Protein AF-A0AAW6B6B9-F1 (afdb_monomer)

Mean predicted aligned error: 9.96 Å

pLDDT: mean 81.58, std 12.16, range [47.88, 96.38]

Foldseek 3Di:
DVVVVVLVVLVVVLVVQVCCLVVCPPVDPDPDPVSVVVNVVSVVVNVVVCVVVVLVNLLVVLLVVLLVFFFKKKKKKKKKFKFQDADACVLVVVLVVLQVVDPQKDWPDWDDDRFKIWTWIAHVNFTKIWIWGWDDDPGMIMTMIIIIGMGTLNCLQVVLVVVVVSVVSSCVSCVVGRDDAMKMKMKMFGPAFQSDDSDDDPDDPDPPPDWDWDWDDDDQWTWIDIRGMIMIMGRDSVVVLVNQVVGSSND

Radius of gyration: 25.22 Å; Cα contacts (8 Å, |Δi|>4): 379; chains: 1; bounding box: 72×34×69 Å

Structure (mmCIF, N/CA/C/O backbone):
data_AF-A0AAW6B6B9-F1
#
_entry.id   AF-A0AAW6B6B9-F1
#
loop_
_atom_site.group_PDB
_atom_site.id
_atom_site.type_symbol
_atom_site.label_atom_id
_atom_site.label_alt_id
_atom_site.label_comp_id
_atom_site.label_asym_id
_atom_site.label_entity_id
_atom_site.label_seq_id
_atom_site.pdbx_PDB_ins_code
_atom_site.Cartn_x
_atom_site.Cartn_y
_atom_site.Cartn_z
_atom_site.occupancy
_atom_site.B_iso_or_equiv
_atom_site.auth_seq_id
_atom_site.auth_comp_id
_atom_site.auth_asym_id
_atom_site.auth_atom_id
_atom_site.pdbx_PDB_model_num
ATOM 1 N N . MET A 1 1 ? 10.150 -14.576 -14.449 1.00 57.75 1 MET A N 1
ATOM 2 C CA . MET A 1 1 ? 11.558 -14.998 -14.256 1.00 57.75 1 MET A CA 1
ATOM 3 C C . MET A 1 1 ? 12.246 -15.425 -15.561 1.00 57.75 1 MET A C 1
ATOM 5 O O . MET A 1 1 ? 13.224 -14.788 -15.923 1.00 57.75 1 MET A O 1
ATOM 9 N N . LYS A 1 2 ? 11.713 -16.389 -16.339 1.00 73.94 2 LYS A N 1
ATOM 10 C CA . LYS A 1 2 ? 12.322 -16.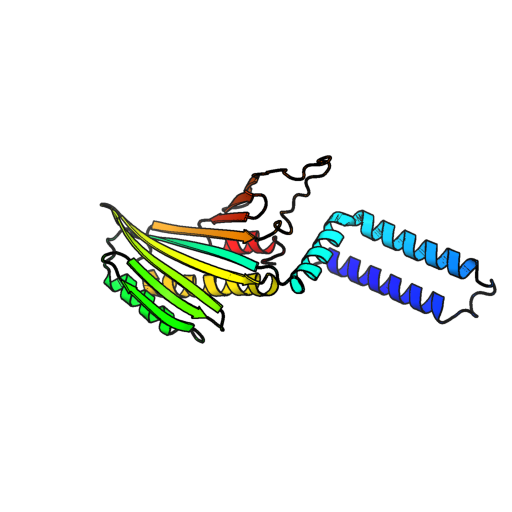852 -17.616 1.00 73.94 2 LYS A CA 1
ATOM 11 C C . LYS A 1 2 ? 12.614 -15.737 -18.646 1.00 73.94 2 LYS A C 1
ATOM 13 O O . LYS A 1 2 ? 13.693 -15.717 -19.225 1.00 73.94 2 LYS A O 1
ATOM 18 N N . LYS A 1 3 ? 11.695 -14.776 -18.833 1.00 74.62 3 LYS A N 1
ATOM 19 C CA . LYS A 1 3 ? 11.892 -13.632 -19.752 1.00 74.62 3 LYS A CA 1
ATOM 20 C C . LYS A 1 3 ? 13.000 -12.661 -19.311 1.00 74.62 3 LYS A C 1
ATOM 22 O O . LYS A 1 3 ? 13.749 -12.192 -20.156 1.00 74.62 3 LYS A O 1
ATOM 27 N N . ILE A 1 4 ? 13.132 -12.413 -18.000 1.00 74.69 4 ILE A N 1
ATOM 28 C CA . ILE A 1 4 ? 14.202 -11.567 -17.434 1.00 74.69 4 ILE A CA 1
ATOM 29 C C . ILE A 1 4 ? 15.557 -12.200 -17.745 1.00 74.69 4 ILE A C 1
ATOM 31 O O . ILE A 1 4 ? 16.422 -11.549 -18.314 1.00 74.69 4 ILE A O 1
ATOM 35 N N . MET A 1 5 ? 15.710 -13.488 -17.429 1.00 79.88 5 MET A N 1
ATOM 36 C CA . MET A 1 5 ? 16.956 -14.224 -17.645 1.00 79.88 5 MET A CA 1
ATOM 37 C C . MET A 1 5 ? 17.352 -14.260 -19.126 1.00 79.88 5 MET A C 1
ATOM 39 O O . MET A 1 5 ? 18.515 -14.047 -19.449 1.00 79.88 5 MET A O 1
ATOM 43 N N . LYS A 1 6 ? 16.378 -14.446 -20.029 1.00 82.06 6 LYS A N 1
ATOM 44 C CA . LYS A 1 6 ? 16.602 -14.383 -21.480 1.00 82.06 6 LYS A CA 1
ATOM 45 C C . LYS A 1 6 ? 17.117 -13.010 -21.921 1.00 82.06 6 LYS A C 1
ATOM 47 O O . LYS A 1 6 ? 18.077 -12.951 -22.678 1.00 82.06 6 LYS A O 1
ATOM 52 N N . LEU A 1 7 ? 16.505 -11.920 -21.455 1.00 82.25 7 LEU A N 1
ATOM 53 C CA . LEU A 1 7 ? 16.940 -10.567 -21.811 1.00 82.25 7 LEU A CA 1
ATOM 54 C C . LEU A 1 7 ? 18.313 -10.228 -21.233 1.00 82.25 7 LEU A C 1
ATOM 56 O O . LEU A 1 7 ? 19.150 -9.737 -21.975 1.00 82.25 7 LEU A O 1
ATOM 60 N N . VAL A 1 8 ? 18.575 -10.566 -19.967 1.00 82.81 8 VAL A N 1
ATOM 61 C CA . VAL A 1 8 ? 19.901 -10.392 -19.349 1.00 82.81 8 VAL A CA 1
ATOM 62 C C . VAL A 1 8 ? 20.965 -11.147 -20.144 1.00 82.81 8 VAL A C 1
ATOM 64 O O . VAL A 1 8 ? 21.991 -10.573 -20.486 1.00 82.81 8 VAL A O 1
ATOM 67 N N . PHE A 1 9 ? 20.702 -12.404 -20.501 1.00 84.50 9 PHE A N 1
ATOM 68 C CA . PHE A 1 9 ? 21.618 -13.210 -21.304 1.00 84.50 9 PHE A CA 1
ATOM 69 C C . PHE A 1 9 ? 21.886 -12.592 -22.685 1.00 84.50 9 PHE A C 1
ATOM 71 O O . PHE A 1 9 ? 23.039 -12.487 -23.096 1.00 84.50 9 PHE A O 1
ATOM 78 N N . ILE A 1 10 ? 20.844 -12.112 -23.373 1.00 84.56 10 ILE A N 1
ATOM 79 C CA . ILE A 1 10 ? 20.983 -11.419 -24.664 1.00 84.56 10 ILE A CA 1
ATOM 80 C C . ILE A 1 10 ? 21.796 -10.125 -24.511 1.00 84.56 10 ILE A C 1
ATOM 82 O O . ILE A 1 10 ? 22.667 -9.863 -25.335 1.00 84.56 10 ILE A O 1
ATOM 86 N N . SER A 1 11 ? 21.559 -9.337 -23.459 1.00 85.19 11 SER A N 1
ATOM 87 C CA . SER A 1 11 ? 22.328 -8.118 -23.176 1.00 85.19 11 SER A CA 1
ATOM 88 C C . SER A 1 11 ? 23.800 -8.419 -22.879 1.00 85.19 11 SER A C 1
ATOM 90 O O . SER A 1 11 ? 24.668 -7.676 -23.327 1.00 85.19 11 SER A O 1
ATOM 92 N N . VAL A 1 12 ? 24.096 -9.516 -22.172 1.00 86.69 12 VAL A N 1
ATOM 93 C CA . VAL A 1 12 ? 25.473 -9.963 -21.898 1.00 86.69 12 VAL A CA 1
ATOM 94 C C . VAL A 1 12 ? 26.175 -10.403 -23.183 1.00 86.69 12 VAL A C 1
ATOM 96 O O . VAL A 1 12 ? 27.303 -9.980 -23.421 1.00 86.69 12 VAL A O 1
ATOM 99 N N . ILE A 1 13 ? 25.511 -11.185 -24.043 1.00 83.94 13 ILE A N 1
ATOM 100 C CA . ILE A 1 13 ? 26.060 -11.578 -25.353 1.00 83.94 13 ILE A CA 1
ATOM 101 C C . ILE A 1 13 ? 26.321 -10.348 -26.222 1.00 83.94 13 ILE A C 1
ATOM 103 O O . ILE A 1 13 ? 27.375 -10.249 -26.842 1.00 83.94 13 ILE A O 1
ATOM 107 N N . PHE A 1 14 ? 25.382 -9.401 -26.252 1.00 85.31 14 PHE A N 1
ATOM 108 C CA . PHE A 1 14 ? 25.536 -8.156 -26.996 1.00 85.31 14 PHE A CA 1
ATOM 109 C C . PHE A 1 14 ? 26.737 -7.339 -26.500 1.00 85.31 14 PHE A C 1
ATOM 111 O O . PHE A 1 14 ? 27.537 -6.889 -27.315 1.00 85.31 14 PHE A O 1
ATOM 118 N N . LEU A 1 15 ? 26.908 -7.197 -25.181 1.00 84.50 15 LEU A N 1
ATOM 119 C CA . LEU A 1 15 ? 28.064 -6.516 -24.588 1.00 84.50 15 LEU A CA 1
ATOM 120 C C . LEU A 1 15 ? 29.382 -7.236 -24.896 1.00 84.50 15 LEU A C 1
ATOM 122 O O . LEU A 1 15 ? 30.357 -6.582 -25.248 1.00 84.50 15 LEU A O 1
ATOM 126 N N . ALA A 1 16 ? 29.414 -8.567 -24.814 1.00 81.56 16 ALA A N 1
ATOM 127 C CA . ALA A 1 16 ? 30.595 -9.350 -25.169 1.00 81.56 16 ALA A CA 1
ATOM 128 C C . ALA A 1 16 ? 30.955 -9.185 -26.655 1.00 81.56 16 ALA A C 1
ATOM 130 O O . ALA A 1 16 ? 32.111 -8.925 -26.979 1.00 81.56 16 ALA A O 1
ATOM 131 N N . ALA A 1 17 ? 29.965 -9.255 -27.551 1.00 78.12 17 ALA A N 1
ATOM 132 C CA . ALA A 1 17 ? 30.154 -9.025 -28.982 1.00 78.12 17 ALA A CA 1
ATOM 133 C C . ALA A 1 17 ? 30.646 -7.598 -29.273 1.00 78.12 17 ALA A C 1
ATOM 135 O O . ALA A 1 17 ? 31.539 -7.417 -30.098 1.00 78.12 17 ALA A O 1
ATOM 136 N N . LEU A 1 18 ? 30.120 -6.596 -28.560 1.00 79.31 18 LEU A N 1
ATOM 137 C CA . LEU A 1 18 ? 30.591 -5.211 -28.617 1.00 79.31 18 LEU A CA 1
ATOM 138 C C . LEU A 1 18 ? 32.064 -5.087 -28.220 1.00 79.31 18 LEU A C 1
ATOM 140 O O . LEU A 1 18 ? 32.837 -4.480 -28.953 1.00 79.31 18 LEU A O 1
ATOM 144 N N . VAL A 1 19 ? 32.454 -5.672 -27.085 1.00 79.88 19 V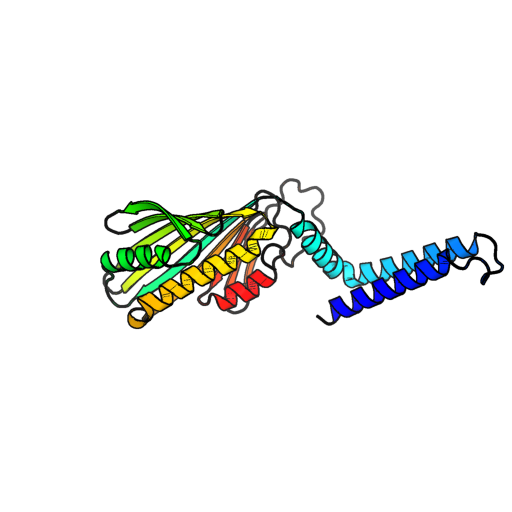AL A N 1
ATOM 145 C CA . VAL A 1 19 ? 33.837 -5.619 -26.587 1.00 79.88 19 VAL A CA 1
ATOM 146 C C . VAL A 1 19 ? 34.789 -6.318 -27.555 1.00 79.88 19 VAL A C 1
ATOM 148 O O . VAL A 1 19 ? 35.814 -5.740 -27.891 1.00 79.88 19 VAL A O 1
ATOM 151 N N . ILE A 1 20 ? 34.434 -7.500 -28.066 1.00 74.50 20 ILE A N 1
ATOM 152 C CA . ILE A 1 20 ? 35.242 -8.225 -29.064 1.00 74.50 20 ILE A CA 1
ATOM 153 C C . ILE A 1 20 ? 35.416 -7.384 -30.336 1.00 74.50 20 ILE A C 1
ATOM 155 O O . ILE A 1 20 ? 36.522 -7.269 -30.851 1.00 74.50 20 ILE A O 1
ATOM 159 N N . THR A 1 21 ? 34.344 -6.732 -30.796 1.00 71.81 21 THR A N 1
ATOM 160 C CA . THR A 1 21 ? 34.372 -5.860 -31.984 1.00 71.81 21 THR A CA 1
ATOM 161 C C . THR A 1 21 ? 35.251 -4.613 -31.784 1.00 71.81 21 THR A C 1
ATOM 163 O O . THR A 1 21 ? 35.736 -4.052 -32.762 1.00 71.81 21 THR A O 1
ATOM 166 N N . ILE A 1 22 ? 35.458 -4.164 -30.538 1.00 70.44 22 ILE A N 1
ATOM 167 C CA . ILE A 1 22 ? 36.259 -2.973 -30.195 1.00 70.44 22 ILE A CA 1
ATOM 168 C C . ILE A 1 22 ? 37.724 -3.324 -29.883 1.00 70.44 22 ILE A C 1
ATOM 170 O O . ILE A 1 22 ? 38.617 -2.564 -30.248 1.00 70.44 22 ILE A O 1
ATOM 174 N N . VAL A 1 23 ? 37.974 -4.431 -29.175 1.00 70.75 23 VAL A N 1
ATOM 175 C CA . VAL A 1 23 ? 39.297 -4.793 -28.629 1.00 70.75 23 VAL A CA 1
ATOM 176 C C . VAL A 1 23 ? 40.192 -5.473 -29.664 1.00 70.75 23 VAL A C 1
ATOM 178 O O . VAL A 1 23 ? 41.409 -5.376 -29.539 1.00 70.75 23 VAL A O 1
ATOM 181 N N . ASP A 1 24 ? 39.623 -6.104 -30.694 1.00 62.06 24 ASP A N 1
ATOM 182 C CA . ASP A 1 24 ? 40.406 -6.833 -31.695 1.00 62.06 24 ASP A CA 1
ATOM 183 C C . ASP A 1 24 ? 40.206 -6.292 -33.126 1.00 62.06 24 ASP A C 1
ATOM 185 O O . ASP A 1 24 ? 39.467 -6.865 -33.933 1.00 62.06 24 ASP A O 1
ATOM 189 N N . PRO A 1 25 ? 40.843 -5.157 -33.470 1.00 55.22 25 PRO A N 1
ATOM 190 C CA . PRO A 1 25 ? 40.837 -4.644 -34.835 1.00 55.22 25 PRO A CA 1
ATOM 191 C C . PRO A 1 25 ? 41.708 -5.474 -35.801 1.00 55.22 25 PRO A C 1
ATOM 193 O O . PRO A 1 25 ? 41.591 -5.275 -37.010 1.00 55.22 25 PRO A O 1
ATOM 196 N N . GLU A 1 26 ? 42.557 -6.394 -35.317 1.00 54.59 26 GLU A N 1
ATOM 197 C CA . GLU A 1 26 ? 43.532 -7.132 -36.142 1.00 54.59 26 GLU A CA 1
ATOM 198 C C . GLU A 1 26 ? 43.000 -8.463 -36.704 1.00 54.59 26 GLU A C 1
ATOM 200 O O . GLU A 1 26 ? 43.449 -8.902 -37.764 1.00 54.59 26 GLU A O 1
ATOM 205 N N . LEU A 1 27 ? 41.976 -9.069 -36.093 1.00 52.06 27 LEU A N 1
ATOM 206 C CA . LEU A 1 27 ? 41.309 -10.265 -36.639 1.00 52.06 27 LEU A CA 1
ATOM 207 C C . LEU A 1 27 ? 40.415 -9.973 -37.865 1.00 52.06 27 LEU A C 1
ATOM 209 O O . LEU A 1 27 ? 40.004 -10.897 -38.571 1.00 52.06 27 LEU A O 1
ATOM 213 N N . SER A 1 28 ? 40.142 -8.699 -38.171 1.00 49.81 28 SER A N 1
ATOM 214 C CA . SER A 1 28 ? 39.394 -8.291 -39.365 1.00 49.81 28 SER A CA 1
ATOM 215 C C . SER A 1 28 ? 40.229 -7.359 -40.247 1.00 49.81 28 SER A C 1
ATOM 217 O O . SER A 1 28 ? 40.308 -6.153 -40.042 1.00 49.81 28 SER A O 1
ATOM 219 N N . ASN A 1 29 ? 40.832 -7.928 -41.289 1.00 48.34 29 ASN A N 1
ATOM 220 C CA . ASN A 1 29 ? 41.650 -7.238 -42.296 1.00 48.34 29 ASN A CA 1
ATOM 221 C C . ASN A 1 29 ? 40.858 -6.257 -43.206 1.00 48.34 29 ASN A C 1
ATOM 223 O O . ASN A 1 29 ? 41.193 -6.058 -44.372 1.00 48.34 29 ASN A O 1
ATOM 227 N N . PHE A 1 30 ? 39.797 -5.619 -42.701 1.00 48.16 30 PHE A N 1
ATOM 228 C CA . PHE A 1 30 ? 38.959 -4.668 -43.435 1.00 48.16 30 PHE A CA 1
ATOM 229 C C . PHE A 1 30 ? 38.768 -3.371 -42.635 1.00 48.16 30 PHE A C 1
ATOM 231 O O . PHE A 1 30 ? 37.799 -3.193 -41.898 1.00 48.16 30 PHE A O 1
ATOM 238 N N . LYS A 1 31 ? 39.727 -2.455 -42.837 1.00 55.38 31 LYS A N 1
ATOM 239 C CA . LYS A 1 31 ? 39.810 -1.072 -42.332 1.00 55.38 31 LYS A CA 1
ATOM 240 C C . LYS A 1 31 ? 38.439 -0.384 -42.181 1.00 55.38 31 LYS A C 1
ATOM 242 O O . LYS A 1 31 ? 37.840 0.046 -43.163 1.00 55.38 31 LYS A O 1
ATOM 247 N N . ASN A 1 32 ? 38.009 -0.217 -40.930 1.00 55.53 32 ASN A N 1
ATOM 248 C CA . ASN A 1 32 ? 36.999 0.704 -40.376 1.00 55.53 32 ASN A CA 1
ATOM 249 C C . ASN A 1 32 ? 35.541 0.624 -40.883 1.00 55.53 32 ASN A C 1
ATOM 251 O O . ASN A 1 32 ? 34.626 0.716 -40.065 1.00 55.53 32 ASN A O 1
ATOM 255 N N . ILE A 1 33 ? 35.285 0.423 -42.178 1.00 54.44 33 ILE A N 1
ATOM 256 C CA . ILE A 1 33 ? 33.922 0.377 -42.741 1.00 54.44 33 ILE A CA 1
ATOM 257 C C . ILE A 1 33 ? 33.192 -0.902 -42.297 1.00 54.44 33 ILE A C 1
ATOM 259 O O . ILE A 1 33 ? 32.027 -0.838 -41.913 1.00 54.44 33 ILE A O 1
ATOM 263 N N . ASN A 1 34 ? 33.884 -2.047 -42.244 1.00 66.19 34 ASN A N 1
ATOM 264 C CA . ASN A 1 34 ? 33.285 -3.308 -41.787 1.00 66.19 34 ASN A CA 1
ATOM 265 C C . ASN A 1 34 ? 32.989 -3.319 -40.285 1.00 66.19 34 ASN A C 1
ATOM 267 O O . ASN A 1 34 ? 31.975 -3.880 -39.876 1.00 66.19 34 ASN A O 1
ATOM 271 N N . ILE A 1 35 ? 33.818 -2.664 -39.470 1.00 66.12 35 ILE A N 1
ATOM 272 C CA . ILE A 1 35 ? 33.583 -2.540 -38.025 1.00 66.12 35 ILE A CA 1
ATOM 273 C C . ILE A 1 35 ? 32.343 -1.674 -37.780 1.00 66.12 35 ILE A C 1
ATOM 275 O O . ILE A 1 35 ? 31.460 -2.072 -37.025 1.00 66.12 35 ILE A O 1
ATOM 279 N N . ALA A 1 36 ? 32.219 -0.539 -38.480 1.00 67.38 36 ALA A N 1
ATOM 280 C CA . ALA A 1 36 ? 31.045 0.326 -38.383 1.00 67.38 36 ALA A CA 1
ATOM 281 C C . ALA A 1 36 ? 29.757 -0.385 -38.838 1.00 67.38 36 ALA A C 1
ATOM 283 O O . ALA A 1 36 ? 28.745 -0.321 -38.143 1.00 67.38 36 ALA A O 1
ATOM 284 N N . ILE A 1 37 ? 29.793 -1.114 -39.960 1.00 73.06 37 ILE A N 1
ATOM 285 C CA . ILE A 1 37 ? 28.646 -1.896 -40.452 1.00 73.06 37 ILE A CA 1
ATOM 286 C C . ILE A 1 37 ? 28.277 -3.011 -39.464 1.00 73.06 37 ILE A C 1
ATOM 288 O O . ILE A 1 37 ? 27.098 -3.199 -39.165 1.00 73.06 37 ILE A O 1
ATOM 292 N N . THR A 1 38 ? 29.266 -3.714 -38.910 1.00 74.38 38 THR A N 1
ATOM 293 C CA . THR A 1 38 ? 29.050 -4.778 -37.915 1.00 74.38 38 THR A CA 1
ATOM 294 C C . THR A 1 38 ? 28.459 -4.216 -36.624 1.00 74.38 38 THR A C 1
ATOM 296 O O . THR A 1 38 ? 27.511 -4.780 -36.080 1.00 74.38 38 THR A O 1
ATOM 299 N N . PHE A 1 39 ? 28.945 -3.060 -36.173 1.00 77.25 39 PHE A N 1
ATOM 300 C CA . PHE A 1 39 ? 28.427 -2.346 -35.009 1.00 77.25 39 PHE A CA 1
ATOM 301 C C . PHE A 1 39 ? 26.974 -1.898 -35.213 1.00 77.25 39 PHE A C 1
ATOM 303 O O . PHE A 1 39 ? 26.118 -2.163 -34.367 1.00 77.25 39 PHE A O 1
ATOM 310 N N . ILE A 1 40 ? 26.665 -1.290 -36.364 1.00 80.56 40 ILE A N 1
ATOM 311 C CA . ILE A 1 40 ? 25.296 -0.899 -36.732 1.00 80.56 40 ILE A CA 1
ATOM 312 C C . ILE A 1 40 ? 24.393 -2.136 -36.821 1.00 80.56 40 ILE A C 1
ATOM 314 O O . ILE A 1 40 ? 23.271 -2.104 -36.315 1.00 80.56 40 ILE A O 1
ATOM 318 N N . GLY A 1 41 ? 24.873 -3.238 -37.402 1.00 82.38 41 GLY A N 1
ATOM 319 C CA . GLY A 1 41 ? 24.139 -4.501 -37.499 1.00 82.38 41 GLY A CA 1
ATOM 320 C C . GLY A 1 41 ? 23.829 -5.112 -36.130 1.00 82.38 41 GLY A C 1
ATOM 321 O O . GLY A 1 41 ? 22.683 -5.477 -35.868 1.00 82.38 41 GLY A O 1
ATOM 322 N N . LEU A 1 42 ? 24.815 -5.145 -35.228 1.00 82.50 42 LEU A N 1
ATOM 323 C CA . LEU A 1 42 ? 24.656 -5.611 -33.847 1.00 82.50 42 LEU A CA 1
ATOM 324 C C . LEU A 1 42 ? 23.653 -4.754 -33.071 1.00 82.50 42 LEU A C 1
ATOM 326 O O . LEU A 1 42 ? 22.757 -5.297 -32.421 1.00 82.50 42 LEU A O 1
ATOM 330 N N . ILE A 1 43 ? 23.761 -3.425 -33.165 1.00 83.62 43 ILE A N 1
ATOM 331 C CA . ILE A 1 43 ? 22.814 -2.501 -32.527 1.00 83.62 43 ILE A CA 1
ATOM 332 C C . ILE A 1 43 ? 21.412 -2.698 -33.095 1.00 83.62 43 ILE A C 1
ATOM 334 O O . ILE A 1 43 ? 20.457 -2.802 -32.330 1.00 83.62 43 ILE A O 1
ATOM 338 N N . THR A 1 44 ? 21.273 -2.794 -34.417 1.00 85.06 44 THR A N 1
ATOM 339 C CA . THR A 1 44 ? 19.968 -2.958 -35.070 1.00 85.06 44 THR A CA 1
ATOM 340 C C . THR A 1 44 ? 19.314 -4.277 -34.665 1.00 85.06 44 THR A C 1
ATOM 342 O O . THR A 1 44 ? 18.139 -4.287 -34.299 1.00 85.06 44 THR A O 1
ATOM 345 N N . ALA A 1 45 ? 20.071 -5.379 -34.640 1.00 84.06 45 ALA A N 1
ATOM 346 C CA . ALA A 1 45 ? 19.582 -6.676 -34.178 1.00 84.06 45 ALA A CA 1
ATOM 347 C C . ALA A 1 45 ? 19.146 -6.629 -32.705 1.00 84.06 45 ALA A C 1
ATOM 349 O O . ALA A 1 45 ? 18.075 -7.131 -32.354 1.00 84.06 45 ALA A O 1
ATOM 350 N N . TYR A 1 46 ? 19.931 -5.973 -31.846 1.00 84.56 46 TYR A N 1
ATOM 351 C CA . TYR A 1 46 ? 19.588 -5.800 -30.438 1.00 84.56 46 TYR A CA 1
ATOM 352 C C . TYR A 1 46 ? 18.330 -4.938 -30.255 1.00 84.56 46 TYR A C 1
ATOM 354 O O . TYR A 1 46 ? 17.412 -5.346 -29.541 1.00 84.56 46 TYR A O 1
ATOM 362 N N . ILE A 1 47 ? 18.220 -3.808 -30.961 1.00 85.19 47 ILE A N 1
ATOM 363 C CA . ILE A 1 47 ? 17.020 -2.956 -30.970 1.00 85.19 47 ILE A CA 1
ATOM 364 C C . ILE A 1 47 ? 15.805 -3.748 -31.451 1.00 85.19 47 ILE A C 1
ATOM 366 O O . ILE A 1 47 ? 14.748 -3.659 -30.835 1.00 85.19 47 ILE A O 1
ATOM 370 N N . GLN A 1 48 ? 15.934 -4.561 -32.500 1.00 85.81 48 GLN A N 1
ATOM 371 C CA . GLN A 1 48 ? 14.829 -5.367 -33.019 1.00 85.81 48 GLN A CA 1
ATOM 372 C C . GLN A 1 48 ? 14.366 -6.424 -32.003 1.00 85.81 48 GLN A C 1
ATOM 374 O O . GLN A 1 48 ? 13.167 -6.679 -31.873 1.00 85.81 48 GLN A O 1
ATOM 379 N N . ILE A 1 49 ? 15.293 -7.012 -31.240 1.00 84.00 49 ILE A N 1
ATOM 380 C CA . ILE A 1 49 ? 14.970 -7.921 -30.131 1.00 84.00 49 ILE A CA 1
ATOM 381 C C . ILE A 1 49 ? 14.261 -7.170 -28.997 1.00 84.00 49 ILE A C 1
ATOM 383 O O . ILE A 1 49 ? 13.239 -7.649 -28.502 1.00 84.00 49 ILE A O 1
ATOM 387 N N . LEU A 1 50 ? 14.762 -5.994 -28.606 1.00 82.81 50 LEU A N 1
ATOM 388 C CA . LEU A 1 50 ? 14.117 -5.160 -27.590 1.00 82.81 50 LEU A CA 1
ATOM 389 C C . LEU A 1 50 ? 12.724 -4.708 -28.036 1.00 82.81 50 LEU A C 1
ATOM 391 O O . LEU A 1 50 ? 11.798 -4.722 -27.232 1.00 82.81 50 LEU A O 1
ATOM 395 N N . TYR A 1 51 ? 12.553 -4.367 -29.314 1.00 83.50 51 TYR A N 1
ATOM 396 C CA . TYR A 1 51 ? 11.282 -3.942 -29.893 1.00 83.50 51 TYR A CA 1
ATOM 397 C C . TYR A 1 51 ? 10.241 -5.067 -29.879 1.00 83.50 51 TYR A C 1
ATOM 399 O O . TYR A 1 51 ? 9.087 -4.837 -29.510 1.00 83.50 51 TYR A O 1
ATOM 407 N N . LYS A 1 52 ? 10.655 -6.306 -30.187 1.00 82.75 52 LYS A N 1
ATOM 408 C CA . LYS A 1 52 ? 9.792 -7.497 -30.080 1.00 82.75 52 LYS A CA 1
ATOM 409 C C . LYS A 1 52 ? 9.254 -7.719 -28.664 1.00 82.75 52 LYS A C 1
ATOM 411 O O . LYS A 1 52 ? 8.159 -8.245 -28.512 1.00 82.75 52 LYS A O 1
ATOM 416 N N . GLU A 1 53 ? 9.991 -7.304 -27.635 1.00 81.38 53 GLU A N 1
ATOM 417 C CA . GLU A 1 53 ? 9.566 -7.369 -26.228 1.00 81.38 53 GLU A CA 1
ATOM 418 C C . GLU A 1 53 ? 9.366 -5.959 -25.631 1.00 81.38 53 GLU A C 1
ATOM 420 O O . GLU A 1 53 ? 9.546 -5.753 -24.428 1.00 81.38 53 GLU A O 1
ATOM 425 N N . SER A 1 54 ? 8.980 -4.977 -26.456 1.00 76.50 54 SER A N 1
ATOM 426 C CA . SER A 1 54 ? 8.950 -3.545 -26.105 1.00 76.50 54 SER A CA 1
ATOM 427 C C . SER A 1 54 ? 8.160 -3.235 -24.835 1.00 76.50 54 SER A C 1
ATOM 429 O O . SER A 1 54 ? 8.650 -2.501 -23.980 1.00 76.50 54 SER A O 1
ATOM 431 N N . LEU A 1 55 ? 6.985 -3.846 -24.653 1.00 71.31 55 LEU A N 1
ATOM 432 C CA . LEU A 1 55 ? 6.171 -3.706 -23.439 1.00 71.31 55 LEU A CA 1
ATOM 433 C C . LEU A 1 55 ? 6.945 -4.117 -22.179 1.00 71.31 55 LEU A C 1
ATOM 435 O O . LEU A 1 55 ? 6.900 -3.447 -21.148 1.00 71.31 55 LEU A O 1
ATOM 439 N N . PHE A 1 56 ? 7.665 -5.234 -22.260 1.00 74.56 56 PHE A N 1
ATOM 440 C CA . PHE A 1 56 ? 8.415 -5.786 -21.142 1.00 74.56 56 PHE A CA 1
ATOM 441 C C . PHE A 1 56 ? 9.683 -4.973 -20.846 1.00 74.56 56 PHE A C 1
ATOM 443 O O . PHE A 1 56 ? 9.996 -4.718 -19.682 1.00 74.56 56 PHE A O 1
ATOM 450 N N . VAL A 1 57 ? 10.388 -4.525 -21.888 1.00 77.31 57 VAL A N 1
ATOM 451 C CA . VAL A 1 57 ? 11.554 -3.634 -21.764 1.00 77.31 57 VAL A CA 1
ATOM 452 C C . VAL A 1 57 ? 11.139 -2.293 -21.162 1.00 77.31 57 VAL A C 1
ATOM 454 O O . VAL A 1 57 ? 11.771 -1.825 -20.217 1.00 77.31 57 VAL A O 1
ATOM 457 N N . PHE A 1 58 ? 10.035 -1.714 -21.639 1.00 77.25 58 PHE A N 1
ATOM 458 C CA . PHE A 1 58 ? 9.454 -0.491 -21.090 1.00 77.25 58 PHE A CA 1
ATOM 459 C C . PHE A 1 58 ? 9.115 -0.647 -19.605 1.00 77.25 58 PHE A C 1
ATOM 461 O O . PHE A 1 58 ? 9.474 0.204 -18.793 1.00 77.25 58 PHE A O 1
ATOM 468 N N . LEU A 1 59 ? 8.484 -1.763 -19.233 1.00 73.69 59 LEU A N 1
ATOM 469 C CA . LEU A 1 59 ? 8.177 -2.100 -17.846 1.00 73.69 59 LEU A CA 1
ATOM 470 C C . LEU A 1 59 ? 9.423 -2.161 -16.961 1.00 73.69 59 LEU A C 1
ATOM 472 O O . LEU A 1 59 ? 9.442 -1.567 -15.883 1.00 73.69 59 LEU A O 1
ATOM 476 N N . LEU A 1 60 ? 10.465 -2.865 -17.407 1.00 76.44 60 LEU A N 1
ATOM 477 C CA . LEU A 1 60 ? 11.729 -2.957 -16.677 1.00 76.44 60 LEU A CA 1
ATOM 478 C C . LEU A 1 60 ? 12.397 -1.593 -16.525 1.00 76.44 60 LEU A C 1
ATOM 480 O O . LEU A 1 60 ? 12.811 -1.241 -15.423 1.00 76.44 60 LEU A O 1
ATOM 484 N N . TRP A 1 61 ? 12.458 -0.815 -17.605 1.00 77.75 61 TRP A N 1
ATOM 485 C CA . TRP A 1 61 ? 13.018 0.530 -17.588 1.00 77.75 61 TRP A CA 1
ATOM 486 C C . TRP A 1 61 ? 12.265 1.438 -16.614 1.00 77.75 61 TRP A C 1
ATOM 488 O O . TRP A 1 61 ? 12.878 2.082 -15.771 1.00 77.75 61 TRP A O 1
ATOM 498 N N . ARG A 1 62 ? 10.927 1.429 -16.642 1.00 74.88 62 ARG A N 1
ATOM 499 C CA . ARG A 1 62 ? 10.103 2.215 -15.714 1.00 74.88 62 ARG A CA 1
ATOM 500 C C . ARG A 1 62 ? 10.283 1.785 -14.257 1.00 74.88 62 ARG A C 1
ATOM 502 O O . ARG A 1 62 ? 10.375 2.661 -13.401 1.00 74.88 62 ARG A O 1
ATOM 509 N N . LYS A 1 63 ? 10.392 0.480 -13.978 1.00 74.81 63 LYS A N 1
ATOM 510 C CA . LYS A 1 63 ? 10.735 -0.043 -12.638 1.00 74.81 63 LYS A CA 1
ATOM 511 C C . LYS A 1 63 ? 12.135 0.349 -12.188 1.00 74.81 63 LYS A C 1
ATOM 513 O O . LYS A 1 63 ? 12.377 0.521 -11.000 1.00 74.81 63 LYS A O 1
ATOM 518 N N . PHE A 1 64 ? 13.075 0.464 -13.116 1.00 77.50 64 PHE A N 1
ATOM 519 C CA . PHE A 1 64 ? 14.409 0.948 -12.806 1.00 77.50 64 PHE A CA 1
ATOM 520 C C . PHE A 1 64 ? 14.382 2.450 -12.504 1.00 77.50 64 PHE A C 1
ATOM 522 O O . PHE A 1 64 ? 14.837 2.862 -11.441 1.00 77.50 64 PHE A O 1
ATOM 529 N N . CYS A 1 65 ? 13.769 3.261 -13.370 1.00 76.94 65 CYS A N 1
ATOM 530 C CA . CYS A 1 65 ? 13.625 4.701 -13.163 1.00 76.94 65 CYS A CA 1
ATOM 531 C C . CYS A 1 65 ? 12.857 5.044 -11.880 1.00 76.94 65 CYS A C 1
ATOM 533 O O . CYS A 1 65 ? 13.216 6.012 -11.215 1.00 76.94 65 CYS A O 1
ATOM 535 N N . SER A 1 66 ? 11.836 4.267 -11.497 1.00 73.75 66 SER A N 1
ATOM 536 C CA . SER A 1 66 ? 11.068 4.525 -10.270 1.00 73.75 66 SER A CA 1
ATOM 537 C C . SER A 1 66 ? 11.915 4.424 -9.001 1.00 73.75 66 SER A C 1
ATOM 539 O O . SER A 1 66 ? 11.627 5.132 -8.043 1.00 73.75 66 SER A O 1
ATOM 541 N N . LYS A 1 67 ? 12.999 3.635 -9.003 1.00 75.88 67 LYS A N 1
ATOM 542 C CA . LYS A 1 67 ? 13.950 3.565 -7.877 1.00 75.88 67 LYS A CA 1
ATOM 543 C C . LYS A 1 67 ? 14.732 4.860 -7.667 1.00 75.88 67 LYS A C 1
ATOM 545 O O . LYS A 1 67 ? 15.179 5.125 -6.557 1.00 75.88 67 LYS A O 1
ATOM 550 N N . PHE A 1 68 ? 14.907 5.649 -8.722 1.00 79.12 68 PHE A N 1
ATOM 551 C CA . PHE A 1 68 ? 15.595 6.940 -8.666 1.00 79.12 68 PHE A CA 1
ATOM 552 C C . PHE A 1 68 ? 14.620 8.114 -8.613 1.00 79.12 68 PHE A C 1
ATOM 554 O O . PHE A 1 68 ? 15.017 9.228 -8.271 1.00 79.12 68 PHE A O 1
ATOM 561 N N . ASN A 1 69 ? 13.346 7.879 -8.931 1.00 74.69 69 ASN A N 1
ATOM 562 C CA . ASN A 1 69 ? 12.331 8.905 -8.846 1.00 74.69 69 ASN A CA 1
ATOM 563 C C . ASN A 1 69 ? 11.999 9.190 -7.377 1.00 74.69 69 ASN A C 1
ATOM 565 O O . ASN A 1 69 ? 11.574 8.300 -6.649 1.00 74.69 69 ASN A O 1
ATOM 569 N N . ARG A 1 70 ? 12.176 10.437 -6.943 1.00 80.94 70 ARG A N 1
ATOM 570 C CA . ARG A 1 70 ? 11.856 10.880 -5.577 1.00 80.94 70 ARG A CA 1
ATOM 571 C C . ARG A 1 70 ? 10.496 11.558 -5.468 1.00 80.94 70 ARG A C 1
ATOM 573 O O . ARG A 1 70 ? 10.216 12.177 -4.448 1.00 80.94 70 ARG A O 1
ATOM 580 N N . ASP A 1 71 ? 9.668 11.448 -6.504 1.00 83.44 71 ASP A N 1
ATOM 581 C CA . ASP A 1 71 ? 8.286 11.901 -6.432 1.00 83.44 71 ASP A CA 1
ATOM 582 C C . ASP A 1 71 ? 7.561 11.249 -5.238 1.00 83.44 71 ASP A C 1
ATOM 584 O O . ASP A 1 71 ? 7.918 10.163 -4.764 1.00 83.44 71 ASP A O 1
ATOM 588 N N . THR A 1 72 ? 6.535 11.927 -4.739 1.00 86.88 72 THR A N 1
ATOM 589 C CA . THR A 1 72 ? 5.789 11.464 -3.570 1.00 86.88 72 THR A CA 1
ATOM 590 C C . THR A 1 72 ? 4.542 10.692 -3.982 1.00 86.88 72 THR A C 1
ATOM 592 O O . THR A 1 72 ? 3.912 10.962 -5.012 1.00 86.88 72 THR A O 1
ATOM 595 N N . VAL A 1 73 ? 4.192 9.732 -3.140 1.00 88.50 73 VAL A N 1
ATOM 596 C CA . VAL A 1 73 ? 3.031 8.864 -3.235 1.00 88.50 73 VAL A CA 1
ATOM 597 C C . VAL A 1 73 ? 2.312 8.905 -1.897 1.00 88.50 73 VAL A C 1
ATOM 599 O O . VAL A 1 73 ? 2.918 8.677 -0.851 1.00 88.50 73 VAL A O 1
ATOM 602 N N . VAL A 1 74 ? 1.019 9.196 -1.942 1.00 92.00 74 VAL A N 1
ATOM 603 C CA . VAL A 1 74 ? 0.151 9.183 -0.770 1.00 92.00 74 VAL A CA 1
ATOM 604 C C . VAL A 1 74 ? -0.516 7.821 -0.687 1.00 92.00 74 VAL A C 1
ATOM 606 O O . VAL A 1 74 ? -1.176 7.385 -1.630 1.00 92.00 74 VAL A O 1
ATOM 609 N N . TRP A 1 75 ? -0.331 7.165 0.445 1.00 93.12 75 TRP A N 1
ATOM 610 C CA . TRP A 1 75 ? -0.962 5.908 0.797 1.00 93.12 75 TRP A CA 1
ATOM 611 C C . TRP A 1 75 ? -2.116 6.182 1.744 1.00 93.12 75 TRP A C 1
ATOM 613 O O . TRP A 1 75 ? -1.898 6.720 2.825 1.00 93.12 75 TRP A O 1
ATOM 623 N N . ASN A 1 76 ? -3.317 5.773 1.350 1.00 94.94 76 ASN A N 1
ATOM 624 C CA . ASN A 1 76 ? -4.498 5.741 2.199 1.00 94.94 76 ASN A CA 1
ATOM 625 C C . ASN A 1 76 ? -4.995 4.296 2.234 1.00 94.94 76 ASN A C 1
ATOM 627 O O . ASN A 1 76 ? -5.629 3.808 1.297 1.00 94.94 76 ASN A O 1
ATOM 631 N N . SER A 1 77 ? -4.659 3.580 3.297 1.00 94.56 77 SER A N 1
ATOM 632 C CA . SER A 1 77 ? -5.055 2.184 3.478 1.00 94.56 77 SER A CA 1
ATOM 633 C C . SER A 1 77 ? -6.142 2.099 4.536 1.00 94.56 77 SER A C 1
ATOM 635 O O . SER A 1 77 ? -6.119 2.831 5.519 1.00 94.56 77 SER A O 1
ATOM 637 N N . SER A 1 78 ? -7.1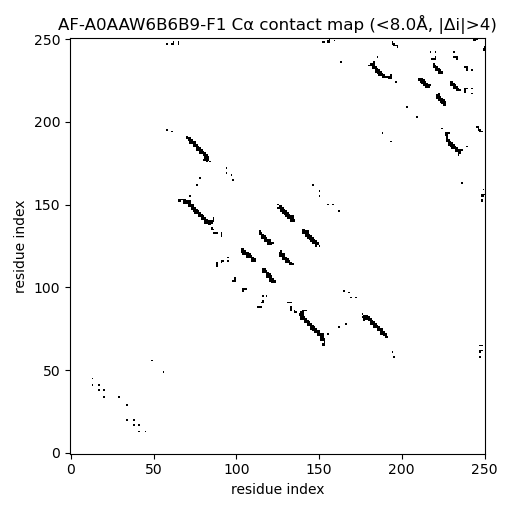12 1.220 4.340 1.00 94.88 78 SER A N 1
ATOM 638 C CA . SER A 1 78 ? -8.228 1.034 5.253 1.00 94.88 78 SER A CA 1
ATOM 639 C C . SER A 1 78 ? -8.493 -0.448 5.457 1.00 94.88 78 SER A C 1
ATOM 641 O O . SER A 1 78 ? -8.637 -1.191 4.487 1.00 94.88 78 SER A O 1
ATOM 643 N N . SER A 1 79 ? -8.562 -0.881 6.712 1.00 92.75 79 SER A N 1
ATOM 644 C CA . SER A 1 79 ? -9.064 -2.204 7.086 1.00 92.75 79 SER A CA 1
ATOM 645 C C . SER A 1 79 ? -10.355 -2.049 7.859 1.00 92.75 79 SER A C 1
ATOM 647 O O . SER A 1 79 ? -10.410 -1.311 8.841 1.00 92.75 79 SER A O 1
ATOM 649 N N . LYS A 1 80 ? -11.375 -2.786 7.442 1.00 92.69 80 LYS A N 1
ATOM 650 C CA . LYS A 1 80 ? -12.641 -2.917 8.144 1.00 92.69 80 LYS A CA 1
ATOM 651 C C . LYS A 1 80 ? -12.794 -4.356 8.617 1.00 92.69 80 LYS A C 1
ATOM 653 O O . LYS A 1 80 ? -12.783 -5.276 7.802 1.00 92.69 80 LYS A O 1
ATOM 658 N N . TYR A 1 81 ? -12.995 -4.524 9.915 1.00 90.56 81 TYR A N 1
ATOM 659 C CA . TYR A 1 81 ? -13.319 -5.802 10.538 1.00 90.56 81 TYR A CA 1
ATOM 660 C C . TYR A 1 81 ? -14.753 -5.756 11.052 1.00 90.56 81 TYR A C 1
ATOM 662 O O . TYR A 1 81 ? -15.158 -4.756 11.650 1.00 90.56 81 TYR A O 1
ATOM 670 N N . ILE A 1 82 ? -15.512 -6.817 10.787 1.00 89.25 82 ILE A N 1
ATOM 671 C CA . ILE A 1 82 ? -16.915 -6.939 11.187 1.00 89.25 82 ILE A CA 1
ATOM 672 C C . ILE A 1 82 ? -17.020 -7.978 12.307 1.00 89.25 82 ILE A C 1
ATOM 674 O O . ILE A 1 82 ? -16.427 -9.062 12.240 1.00 89.25 82 ILE A O 1
ATOM 678 N N . PHE A 1 83 ? -17.784 -7.627 13.337 1.00 87.81 83 PHE A N 1
ATOM 679 C CA . PHE A 1 83 ? -17.979 -8.414 14.546 1.00 87.81 83 PHE A CA 1
ATOM 680 C C . PHE A 1 83 ? -19.471 -8.608 14.790 1.00 87.81 83 PHE A C 1
ATOM 682 O O . PHE A 1 83 ? -20.258 -7.683 14.614 1.00 87.81 83 PHE A O 1
ATOM 689 N N . SER A 1 84 ? -19.869 -9.794 15.240 1.00 84.62 84 SER A N 1
ATOM 690 C CA . SER A 1 84 ? -21.255 -10.102 15.614 1.00 84.62 84 SER A CA 1
ATOM 691 C C . SER A 1 84 ? -21.645 -9.570 16.995 1.00 84.62 84 SER A C 1
ATOM 693 O O . SER A 1 84 ? -22.772 -9.760 17.435 1.00 84.62 84 SER A O 1
ATOM 695 N N . LYS A 1 85 ? -20.691 -8.994 17.730 1.00 83.19 85 LYS A N 1
ATOM 696 C CA . LYS A 1 85 ? -20.886 -8.433 19.068 1.00 83.19 85 LYS A CA 1
ATOM 697 C C . LYS A 1 85 ? -20.586 -6.947 19.041 1.00 83.19 85 LYS A C 1
ATOM 699 O O . LYS A 1 85 ? -19.781 -6.493 18.229 1.00 83.19 85 LYS A O 1
ATOM 704 N N . GLU A 1 86 ? -21.196 -6.206 19.953 1.00 85.88 86 GLU A N 1
ATOM 705 C CA . GLU A 1 86 ? -20.860 -4.806 20.163 1.00 85.88 86 GLU A CA 1
ATOM 706 C C . GLU A 1 86 ? -19.399 -4.660 20.612 1.00 85.88 86 GLU A C 1
ATOM 708 O O . GLU A 1 86 ? -18.915 -5.415 21.461 1.00 85.88 86 GLU A O 1
ATOM 713 N N . LEU A 1 87 ? -18.689 -3.691 20.032 1.00 86.12 87 LEU A N 1
ATOM 714 C CA . LEU A 1 87 ? -17.347 -3.332 20.462 1.00 86.12 87 LEU A CA 1
ATOM 715 C C . LEU A 1 87 ? -17.403 -2.110 21.373 1.00 86.12 87 LEU A C 1
ATOM 717 O O . LEU A 1 87 ? -18.000 -1.084 21.059 1.00 86.12 87 LEU A O 1
ATOM 721 N N . GLU A 1 88 ? -16.711 -2.220 22.497 1.00 88.88 88 GLU A N 1
ATOM 722 C CA . GLU A 1 88 ? -16.510 -1.126 23.444 1.00 88.88 88 GLU A CA 1
ATOM 723 C C . GLU A 1 88 ? -15.216 -0.351 23.159 1.00 88.88 88 GLU A C 1
ATOM 725 O O . GLU A 1 88 ? -14.242 -0.917 22.653 1.00 88.88 88 GLU A O 1
ATOM 730 N N . PHE A 1 89 ? -15.157 0.907 23.602 1.00 88.94 89 PHE A N 1
ATOM 731 C CA . PHE A 1 89 ? -13.982 1.777 23.465 1.00 88.94 89 PHE A CA 1
ATOM 732 C C . PHE A 1 89 ? -12.686 1.166 24.032 1.00 88.94 89 PHE A C 1
ATOM 734 O O . PHE A 1 89 ? -11.619 1.345 23.452 1.00 88.94 89 PHE A O 1
ATOM 741 N N . LYS A 1 90 ? -12.771 0.337 25.086 1.00 89.25 90 LYS A N 1
ATOM 742 C CA . LYS A 1 90 ? -11.615 -0.385 25.658 1.00 89.25 90 LYS A CA 1
ATOM 743 C C . LYS A 1 90 ? -10.843 -1.226 24.629 1.00 89.25 90 LYS A C 1
ATOM 745 O O . LYS A 1 90 ? -9.648 -1.462 24.799 1.00 89.25 90 LYS A O 1
ATOM 750 N N . HIS A 1 91 ? -11.511 -1.688 23.568 1.00 88.56 91 HIS A N 1
ATOM 751 C CA . HIS A 1 91 ? -10.859 -2.426 22.488 1.00 88.56 91 HIS A CA 1
ATOM 752 C C . HIS A 1 91 ? -9.984 -1.501 21.634 1.00 88.56 91 HIS A C 1
ATOM 754 O O . HIS A 1 91 ? -8.897 -1.912 21.237 1.00 88.56 91 HIS A O 1
ATOM 760 N N . LEU A 1 92 ? -10.403 -0.248 21.406 1.00 89.75 92 LEU A N 1
ATOM 761 C CA . LEU A 1 92 ? -9.571 0.755 20.734 1.00 89.75 92 LEU A CA 1
ATOM 762 C C . LEU A 1 92 ? -8.338 1.100 21.566 1.00 89.75 92 LEU A C 1
ATOM 764 O O . LEU A 1 92 ? -7.234 1.101 21.025 1.00 89.75 92 LEU A O 1
ATOM 768 N N . ASP A 1 93 ? -8.509 1.315 22.873 1.00 89.31 93 ASP A N 1
ATOM 769 C CA . ASP A 1 93 ? -7.392 1.592 23.787 1.00 89.31 93 ASP A CA 1
ATOM 770 C C . ASP A 1 93 ? -6.361 0.462 23.776 1.00 89.31 93 ASP A C 1
ATOM 772 O O . ASP A 1 93 ? -5.152 0.705 23.753 1.00 89.31 93 ASP A O 1
ATOM 776 N N . LYS A 1 94 ? -6.833 -0.792 23.766 1.00 89.50 94 LYS A N 1
ATOM 777 C CA . LYS A 1 94 ? -5.962 -1.966 23.676 1.00 89.50 94 LYS A CA 1
ATOM 778 C C . LYS A 1 94 ? -5.143 -1.938 22.382 1.00 89.50 94 LYS A C 1
ATOM 780 O O . LYS A 1 94 ? -3.926 -2.053 22.450 1.00 89.50 94 LYS A O 1
ATOM 785 N N . ILE A 1 95 ? -5.788 -1.714 21.235 1.00 88.94 95 ILE A N 1
ATOM 786 C CA . ILE A 1 95 ? -5.115 -1.642 19.927 1.00 88.94 95 ILE A CA 1
ATOM 787 C C . ILE A 1 95 ? -4.102 -0.490 19.880 1.00 88.94 95 ILE A C 1
ATOM 789 O O . ILE A 1 95 ? -2.975 -0.697 19.431 1.00 88.94 95 ILE A O 1
ATOM 793 N N . SER A 1 96 ? -4.479 0.700 20.367 1.00 89.88 96 SER A N 1
ATOM 794 C CA . SER A 1 96 ? -3.587 1.868 20.426 1.00 89.88 96 SER A CA 1
ATOM 795 C C . SER A 1 96 ? -2.309 1.545 21.205 1.00 89.88 96 SER A C 1
ATOM 797 O O . SER A 1 96 ? -1.197 1.772 20.723 1.00 89.88 96 SER A O 1
ATOM 799 N N . ARG A 1 97 ? -2.450 0.914 22.378 1.00 89.44 97 ARG A N 1
ATOM 800 C CA . ARG A 1 97 ? -1.307 0.475 23.191 1.00 89.44 97 ARG A CA 1
ATOM 801 C C . ARG A 1 97 ? -0.466 -0.580 22.483 1.00 89.44 97 ARG A C 1
ATOM 803 O O . ARG A 1 97 ? 0.757 -0.514 22.565 1.00 89.44 97 ARG A O 1
ATOM 810 N N . THR A 1 98 ? -1.077 -1.515 21.757 1.00 88.50 98 THR A N 1
ATOM 811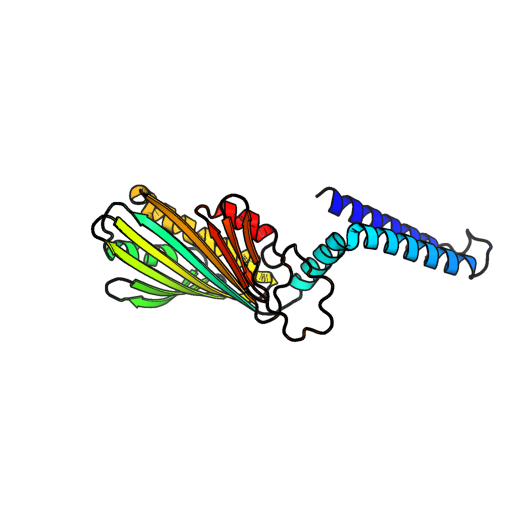 C CA . THR A 1 98 ? -0.321 -2.515 20.991 1.00 88.50 98 THR A CA 1
ATOM 812 C C . THR A 1 98 ? 0.516 -1.867 19.882 1.00 88.50 98 THR A C 1
ATOM 814 O O . THR A 1 98 ? 1.623 -2.321 19.617 1.00 88.50 98 THR A O 1
ATOM 817 N N . PHE A 1 99 ? 0.095 -0.753 19.277 1.00 85.94 99 PHE A N 1
ATOM 818 C CA . PHE A 1 99 ? 0.966 -0.052 18.323 1.00 85.94 99 PHE A CA 1
ATOM 819 C C . PHE A 1 99 ? 2.252 0.488 18.952 1.00 85.94 99 PHE A C 1
ATOM 821 O O . PHE A 1 99 ? 3.279 0.532 18.278 1.00 85.94 99 PHE A O 1
ATOM 828 N N . GLN A 1 100 ? 2.225 0.844 20.237 1.00 85.00 100 GLN A N 1
ATOM 829 C CA . GLN A 1 100 ? 3.409 1.311 20.964 1.00 85.00 100 GLN A CA 1
ATOM 830 C C . GLN A 1 100 ? 4.419 0.186 21.237 1.00 85.00 100 GLN A C 1
ATOM 832 O O . GLN A 1 100 ? 5.571 0.471 21.557 1.00 85.00 100 GLN A O 1
ATOM 837 N N . THR A 1 101 ? 4.019 -1.084 21.109 1.00 87.62 101 THR A N 1
ATOM 838 C CA . THR A 1 101 ? 4.922 -2.233 21.295 1.00 87.62 101 THR A CA 1
ATOM 839 C C . THR A 1 101 ? 5.631 -2.645 20.004 1.00 87.62 101 THR A C 1
ATOM 841 O O . THR A 1 101 ? 6.579 -3.432 20.051 1.00 87.62 101 THR A O 1
ATOM 844 N N . ILE A 1 102 ? 5.216 -2.108 18.851 1.00 89.12 102 ILE A N 1
ATOM 845 C CA . ILE A 1 102 ? 5.842 -2.406 17.562 1.00 89.12 102 ILE A CA 1
ATOM 846 C C . ILE A 1 102 ? 7.237 -1.753 17.518 1.00 89.12 102 ILE A C 1
ATOM 848 O O . ILE A 1 102 ? 7.364 -0.547 17.746 1.00 89.12 102 ILE A O 1
ATOM 852 N N . PRO A 1 103 ? 8.305 -2.505 17.188 1.00 88.94 103 PRO A N 1
ATOM 853 C CA . PRO A 1 103 ? 9.650 -1.947 17.102 1.00 88.94 103 PRO A CA 1
ATOM 854 C C . PRO A 1 103 ? 9.733 -0.773 16.123 1.00 88.94 103 PRO A C 1
ATOM 856 O O . PRO A 1 103 ? 9.189 -0.832 15.020 1.00 88.94 103 PRO A O 1
ATOM 859 N N . ASN A 1 104 ? 10.481 0.267 16.500 1.00 90.75 104 ASN A N 1
ATOM 860 C CA . ASN A 1 104 ? 10.687 1.490 15.711 1.00 90.75 104 ASN A CA 1
ATOM 861 C C . ASN A 1 104 ? 9.415 2.317 15.451 1.00 90.75 104 ASN A C 1
ATOM 863 O O . ASN A 1 104 ? 9.434 3.174 14.561 1.00 90.75 104 ASN A O 1
ATOM 867 N N . VAL A 1 105 ? 8.340 2.076 16.209 1.00 93.25 105 VAL A N 1
ATOM 868 C CA . VAL A 1 105 ? 7.146 2.924 16.241 1.00 93.25 105 VAL A CA 1
ATOM 869 C C . VAL A 1 105 ? 7.216 3.854 17.447 1.00 93.25 105 VAL A C 1
ATOM 871 O O . VAL A 1 105 ? 7.433 3.421 18.574 1.00 93.25 105 VAL A O 1
ATOM 874 N N . VAL A 1 106 ? 7.014 5.148 17.208 1.00 93.50 106 VAL A N 1
ATOM 875 C CA . VAL A 1 106 ? 6.898 6.169 18.256 1.00 93.50 106 VAL A CA 1
ATOM 876 C C . VAL A 1 106 ? 5.596 6.924 18.050 1.00 93.50 106 VAL A C 1
ATOM 878 O O . VAL A 1 106 ? 5.420 7.570 17.019 1.00 93.50 106 VAL A O 1
ATOM 881 N N . VAL A 1 107 ? 4.685 6.863 19.019 1.00 92.69 107 VAL A N 1
ATOM 882 C CA . VAL A 1 107 ? 3.440 7.644 18.993 1.00 92.69 107 VAL A CA 1
ATOM 883 C C . VAL A 1 107 ? 3.747 9.061 19.474 1.00 92.69 107 VAL A C 1
ATOM 885 O O . VAL A 1 107 ? 4.196 9.253 20.601 1.00 92.69 107 VAL A O 1
ATOM 888 N N . SER A 1 108 ? 3.549 10.051 18.604 1.00 92.12 108 SER A N 1
ATOM 889 C CA . SER A 1 108 ? 3.835 11.462 18.887 1.00 92.12 108 SER A CA 1
ATOM 890 C C . SER A 1 108 ? 2.620 12.218 19.416 1.00 92.12 108 SER A C 1
ATOM 892 O O . SER A 1 108 ? 2.778 13.162 20.188 1.00 92.12 108 SER A O 1
ATOM 894 N N . SER A 1 109 ? 1.410 11.825 19.014 1.00 92.81 109 SER A N 1
ATOM 895 C CA . SER A 1 109 ? 0.170 12.373 19.566 1.00 92.81 109 SER A CA 1
ATOM 896 C C . SER A 1 109 ? -0.980 11.379 19.467 1.00 92.81 109 SER A C 1
ATOM 898 O O . SER A 1 109 ? -1.018 10.539 18.568 1.00 92.81 109 SER A O 1
ATOM 900 N N . GLU A 1 110 ? -1.917 11.509 20.402 1.00 94.19 110 GLU A N 1
ATOM 901 C CA . GLU A 1 110 ? -3.145 10.728 20.482 1.00 94.19 110 GLU A CA 1
ATOM 902 C C . GLU A 1 110 ? -4.313 11.680 20.772 1.00 94.19 110 GLU A C 1
ATOM 904 O O . GLU A 1 110 ? -4.230 12.531 21.664 1.00 94.19 110 GLU A O 1
ATOM 909 N N . ARG A 1 111 ? -5.391 11.566 19.994 1.00 93.19 111 ARG A N 1
ATOM 910 C CA . ARG A 1 111 ? -6.641 12.305 20.185 1.00 93.19 111 ARG A CA 1
ATOM 911 C C . ARG A 1 111 ? -7.807 11.330 20.209 1.00 93.19 111 ARG A C 1
ATOM 913 O O . ARG A 1 111 ? -8.067 10.635 19.229 1.00 93.19 111 ARG A O 1
ATOM 920 N N . ASN A 1 112 ? -8.573 11.388 21.291 1.00 92.88 112 ASN A N 1
ATOM 921 C CA . ASN A 1 112 ? -9.656 10.447 21.543 1.00 92.88 112 ASN A CA 1
ATOM 922 C C . ASN A 1 112 ? -11.011 11.150 21.444 1.00 92.88 112 ASN A C 1
ATOM 924 O O . ASN A 1 112 ? -11.182 12.283 21.898 1.00 92.88 112 ASN A O 1
ATOM 928 N N . THR A 1 113 ? -11.978 10.462 20.848 1.00 89.94 113 THR A N 1
ATOM 929 C CA . THR A 1 113 ? -13.408 10.781 20.926 1.00 89.94 113 THR A CA 1
ATOM 930 C C . THR A 1 113 ? -14.139 9.602 21.570 1.00 89.94 113 THR A C 1
ATOM 932 O O . THR A 1 113 ? -13.508 8.612 21.924 1.00 89.94 113 THR A O 1
ATOM 935 N N . SER A 1 114 ? -15.466 9.664 21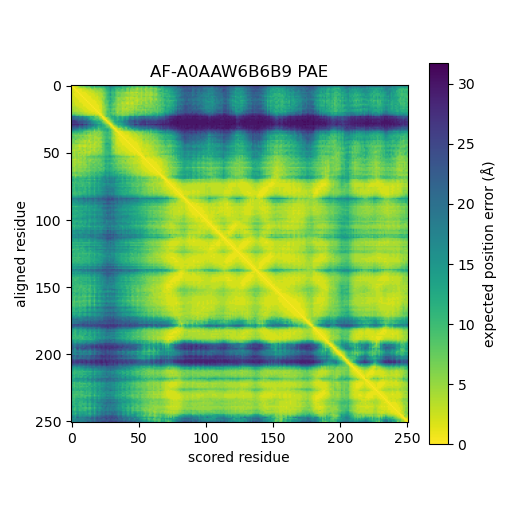.716 1.00 86.00 114 SER A N 1
ATOM 936 C CA . SER A 1 114 ? -16.228 8.545 22.289 1.00 86.00 114 SER A CA 1
ATOM 937 C C . SER A 1 114 ? -16.098 7.246 21.484 1.00 86.00 114 SER A C 1
ATOM 939 O O . SER A 1 114 ? -16.185 6.165 22.057 1.00 86.00 114 SER A O 1
ATOM 941 N N . ASN A 1 115 ? -15.893 7.348 20.165 1.00 90.94 115 ASN A N 1
ATOM 942 C CA . ASN A 1 115 ? -15.955 6.208 19.247 1.00 90.94 115 ASN A CA 1
ATOM 943 C C . ASN A 1 115 ? -14.704 6.088 18.362 1.00 90.94 115 ASN A C 1
ATOM 945 O O . ASN A 1 115 ? -14.676 5.254 17.458 1.00 90.94 115 ASN A O 1
ATOM 949 N N . SER A 1 116 ? -13.683 6.923 18.566 1.00 94.69 116 SER A N 1
ATOM 950 C CA . SER A 1 116 ? -12.476 6.895 17.741 1.00 94.69 116 SER A CA 1
ATOM 951 C C . SER A 1 116 ? -11.216 7.307 18.490 1.00 94.69 116 SER A C 1
ATOM 953 O O . SER A 1 116 ? -11.267 8.126 19.406 1.00 94.69 116 SER A O 1
ATOM 955 N N . ILE A 1 117 ? -10.081 6.796 18.025 1.00 94.88 117 ILE A N 1
ATOM 956 C CA . ILE A 1 117 ? -8.734 7.177 18.447 1.00 94.88 117 ILE A CA 1
ATOM 957 C C . ILE A 1 117 ? -7.952 7.565 17.192 1.00 94.88 117 ILE A C 1
ATOM 959 O O . ILE A 1 117 ? -7.779 6.757 16.279 1.00 94.88 117 ILE A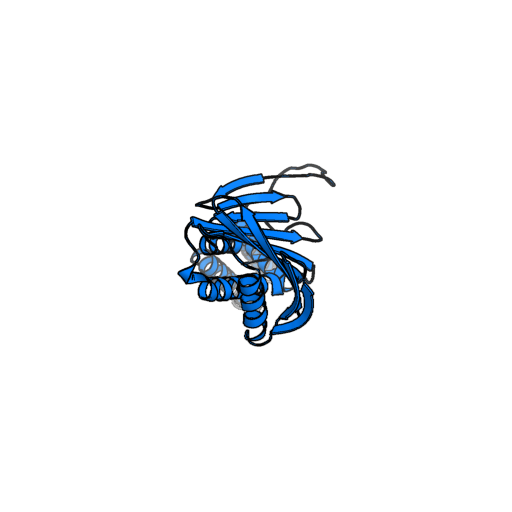 O 1
ATOM 963 N N . GLU A 1 118 ? -7.484 8.806 17.141 1.00 96.31 118 GLU A N 1
ATOM 964 C CA . GLU A 1 118 ? -6.573 9.305 16.114 1.00 96.31 118 GLU A CA 1
ATOM 965 C C . GLU A 1 118 ? -5.153 9.355 16.684 1.00 96.31 118 GLU A C 1
ATOM 967 O O . GLU A 1 118 ? -4.901 10.002 17.698 1.00 96.31 118 GLU A O 1
ATOM 972 N N . LEU A 1 119 ? -4.222 8.686 16.014 1.00 95.00 119 LEU A N 1
ATOM 973 C CA . LEU A 1 119 ? -2.817 8.595 16.381 1.00 95.00 119 LEU A CA 1
ATOM 974 C C . LEU A 1 119 ? -1.965 9.232 15.294 1.00 95.00 119 LEU A C 1
ATOM 976 O O . LEU A 1 119 ? -2.101 8.912 14.110 1.00 95.00 119 LEU A O 1
ATOM 980 N N . GLN A 1 120 ? -1.019 10.065 15.704 1.00 96.31 120 GLN A N 1
ATOM 981 C CA . GLN A 1 120 ? 0.152 10.344 14.886 1.00 96.31 120 GLN A CA 1
ATOM 982 C C . GLN A 1 120 ? 1.295 9.485 15.401 1.00 96.31 120 GLN A C 1
ATOM 984 O O . GLN A 1 120 ? 1.651 9.550 16.578 1.00 96.31 120 GLN A O 1
ATOM 989 N N . LEU A 1 121 ? 1.860 8.667 14.521 1.00 94.69 121 LEU A N 1
ATOM 990 C CA . LEU A 1 121 ? 2.981 7.800 14.851 1.00 94.69 121 LEU A CA 1
ATOM 991 C C . LEU A 1 121 ? 4.087 7.943 13.817 1.00 94.69 121 LEU A C 1
ATOM 993 O O . LEU A 1 121 ? 3.833 8.221 12.651 1.00 94.69 121 LEU A O 1
ATOM 997 N N . THR A 1 122 ? 5.325 7.767 14.250 1.00 94.50 122 THR A N 1
ATOM 998 C CA . THR A 1 122 ? 6.492 7.695 13.377 1.00 94.50 122 THR A CA 1
ATOM 999 C C . THR A 1 122 ? 6.959 6.250 13.322 1.00 94.50 122 THR A C 1
ATOM 1001 O O . THR A 1 122 ? 7.312 5.704 14.365 1.00 94.50 122 THR A O 1
ATOM 1004 N N . TYR A 1 123 ? 6.985 5.638 12.135 1.00 92.94 123 TYR A N 1
ATOM 1005 C CA . TYR A 1 123 ? 7.487 4.275 11.932 1.00 92.94 123 TYR A CA 1
ATOM 1006 C C . TYR A 1 123 ? 8.681 4.262 10.971 1.00 92.94 123 TYR A C 1
ATOM 1008 O O . TYR A 1 123 ? 8.535 4.472 9.762 1.00 92.94 123 TYR A O 1
ATOM 1016 N N . GLU A 1 124 ? 9.875 3.999 11.513 1.00 90.88 124 GLU A N 1
ATOM 1017 C CA . GLU A 1 124 ? 11.163 4.097 10.798 1.00 90.88 124 GLU A CA 1
ATOM 1018 C C . GLU A 1 124 ? 11.361 5.475 10.134 1.00 90.88 124 GLU A C 1
ATOM 1020 O O . GLU A 1 124 ? 11.649 5.577 8.942 1.00 90.88 124 GLU A O 1
ATOM 1025 N N . ASN A 1 125 ? 11.188 6.551 10.909 1.00 89.50 125 ASN A N 1
ATOM 1026 C CA . ASN A 1 125 ? 11.360 7.950 10.476 1.00 89.50 125 ASN A CA 1
ATOM 1027 C C . ASN A 1 125 ? 10.361 8.451 9.416 1.00 89.50 125 ASN A C 1
ATOM 1029 O O . ASN A 1 125 ? 10.571 9.510 8.825 1.00 89.50 125 ASN A O 1
ATOM 1033 N N . VAL A 1 126 ? 9.273 7.721 9.176 1.00 92.88 126 VAL A N 1
ATOM 1034 C CA . VAL A 1 126 ? 8.153 8.170 8.340 1.00 92.88 126 VAL A CA 1
ATOM 1035 C C . VAL A 1 126 ? 6.973 8.474 9.249 1.00 92.88 126 VAL A C 1
ATOM 1037 O O . VAL A 1 126 ? 6.684 7.682 10.139 1.00 92.88 126 VAL A O 1
ATOM 1040 N N . LEU A 1 127 ? 6.320 9.618 9.040 1.00 94.94 127 LEU A N 1
ATOM 1041 C CA . LEU A 1 127 ? 5.121 10.000 9.779 1.00 94.94 127 LEU A CA 1
ATOM 1042 C C . LEU A 1 127 ? 3.887 9.312 9.183 1.00 94.94 127 LEU A C 1
ATOM 1044 O O . LEU A 1 127 ? 3.675 9.308 7.965 1.00 94.94 127 LEU A O 1
ATOM 1048 N N . HIS A 1 128 ? 3.044 8.798 10.062 1.00 95.88 128 HIS A N 1
ATOM 1049 C CA . HIS A 1 128 ? 1.784 8.148 9.749 1.00 95.88 128 HIS A CA 1
ATOM 1050 C C . HIS A 1 128 ? 0.673 8.748 10.596 1.00 95.88 128 HIS A C 1
ATOM 1052 O O . HIS A 1 128 ? 0.862 9.079 11.768 1.00 95.88 128 HIS A O 1
ATOM 1058 N N . THR A 1 129 ? -0.508 8.837 10.002 1.00 96.38 129 THR A N 1
ATOM 1059 C CA . THR A 1 129 ? -1.745 9.139 10.714 1.00 96.38 129 THR A CA 1
ATOM 1060 C C . THR A 1 129 ? -2.610 7.893 10.698 1.00 96.38 129 THR A C 1
ATOM 1062 O O . THR A 1 129 ? -2.982 7.407 9.628 1.00 96.38 129 THR A O 1
ATOM 1065 N N . VAL A 1 130 ? -2.922 7.374 11.881 1.00 95.25 130 VAL A N 1
ATOM 1066 C CA . VAL A 1 130 ? -3.756 6.187 12.059 1.00 95.25 130 VAL A CA 1
ATOM 1067 C C . VAL A 1 130 ? -5.032 6.587 12.773 1.00 95.25 130 VAL A C 1
ATOM 1069 O O . VAL A 1 130 ? -4.982 7.138 13.862 1.00 95.25 130 VAL A O 1
ATOM 1072 N N . ASN A 1 131 ? -6.181 6.315 12.170 1.00 95.50 131 ASN A N 1
ATOM 1073 C CA . ASN A 1 131 ? -7.478 6.542 12.791 1.00 95.50 131 ASN A CA 1
ATOM 1074 C C . ASN A 1 131 ? -8.170 5.199 13.006 1.00 95.50 131 ASN A C 1
ATOM 1076 O O . ASN A 1 131 ? -8.454 4.478 12.047 1.00 95.50 131 ASN A O 1
ATOM 1080 N N . LEU A 1 132 ? -8.428 4.885 14.267 1.00 94.31 132 LEU A N 1
ATOM 1081 C CA . LEU A 1 132 ? -9.203 3.742 14.712 1.00 94.31 132 LEU A CA 1
ATOM 1082 C C . LEU A 1 132 ? -10.608 4.227 15.046 1.00 94.31 132 LEU A C 1
ATOM 1084 O O . LEU A 1 132 ? -10.768 5.135 15.854 1.00 94.31 132 LEU A O 1
ATOM 1088 N N . SER A 1 133 ? -11.632 3.623 14.459 1.00 94.75 133 SER A N 1
ATOM 1089 C CA . SER A 1 133 ? -13.021 4.019 14.699 1.00 94.75 133 SER A CA 1
ATOM 1090 C C . SER A 1 133 ? -13.926 2.812 14.880 1.00 94.75 133 SER A C 1
ATOM 1092 O O . SER A 1 133 ? -13.802 1.814 14.168 1.00 94.75 133 SER A O 1
ATOM 1094 N N . LEU A 1 134 ? -14.834 2.923 15.845 1.00 93.25 134 LEU A N 1
ATOM 1095 C CA . LEU A 1 134 ? -15.884 1.955 16.118 1.00 93.25 134 LEU A CA 1
ATOM 1096 C C . LEU A 1 134 ? -17.217 2.481 15.613 1.00 93.25 134 LEU A C 1
ATOM 1098 O O . LEU A 1 134 ? -17.591 3.629 15.859 1.00 93.25 134 LEU A O 1
ATOM 1102 N N . ILE A 1 135 ? -17.950 1.610 14.931 1.00 93.50 135 ILE A N 1
ATOM 1103 C CA . ILE A 1 135 ? -19.328 1.870 14.531 1.00 93.50 135 ILE A CA 1
ATOM 1104 C C . ILE A 1 135 ? -20.163 0.664 14.941 1.00 93.50 135 ILE A C 1
ATOM 1106 O O . ILE A 1 135 ? -20.053 -0.400 14.328 1.00 93.50 135 ILE A O 1
ATOM 1110 N N . ASN A 1 136 ? -20.982 0.840 15.973 1.00 91.06 136 ASN A N 1
ATOM 1111 C CA . ASN A 1 136 ? -21.904 -0.178 16.462 1.00 91.06 136 ASN A CA 1
ATOM 1112 C C . ASN A 1 136 ? -23.255 -0.030 15.750 1.00 91.06 136 ASN A C 1
ATOM 1114 O O . ASN A 1 136 ? -23.769 1.080 15.604 1.00 91.06 136 ASN A O 1
ATOM 1118 N N . TYR A 1 137 ? -23.796 -1.153 15.293 1.00 89.31 137 TYR A N 1
ATOM 1119 C CA . TYR A 1 137 ? -25.147 -1.312 14.765 1.00 89.31 137 TYR A CA 1
ATOM 1120 C C . TYR A 1 137 ? -25.881 -2.339 15.633 1.00 89.31 137 TYR A C 1
ATOM 1122 O O . TYR A 1 137 ? -25.249 -3.054 16.411 1.00 89.31 137 TYR A O 1
ATOM 1130 N N . ASP A 1 138 ? -27.197 -2.451 15.460 1.00 86.31 138 ASP A N 1
ATOM 1131 C CA . ASP A 1 138 ? -28.035 -3.316 16.301 1.00 86.31 138 ASP A CA 1
ATOM 1132 C C . ASP A 1 138 ? -27.603 -4.797 16.274 1.00 86.31 138 ASP A C 1
ATOM 1134 O O . ASP A 1 138 ? -27.669 -5.481 17.292 1.00 86.31 138 ASP A O 1
ATOM 1138 N N . GLU A 1 139 ? -27.124 -5.295 15.128 1.00 86.75 139 GLU A N 1
ATOM 1139 C CA . GLU A 1 139 ? -26.795 -6.720 14.928 1.00 86.75 139 GLU A CA 1
ATOM 1140 C C . GLU A 1 139 ? -25.293 -7.006 14.767 1.00 86.75 139 GLU A C 1
ATOM 1142 O O . GLU A 1 139 ? -24.866 -8.162 14.757 1.00 86.75 139 GLU A O 1
ATOM 1147 N N . TYR A 1 140 ? -24.476 -5.969 14.589 1.00 89.00 140 TYR A N 1
ATOM 1148 C CA . TYR A 1 140 ? -23.043 -6.113 14.349 1.00 89.00 140 TYR A CA 1
ATOM 1149 C C . TYR A 1 140 ? -22.296 -4.826 14.687 1.00 89.00 140 TYR A C 1
ATOM 1151 O O . TYR A 1 140 ? -22.855 -3.734 14.680 1.00 89.00 140 TYR A O 1
ATOM 1159 N N . SER A 1 141 ? -20.991 -4.925 14.901 1.00 90.81 141 SER A N 1
ATOM 1160 C CA . SER A 1 141 ? -20.118 -3.758 14.985 1.00 90.81 141 SER A CA 1
ATOM 1161 C C . SER A 1 141 ? -19.004 -3.815 13.951 1.00 90.81 141 SER A C 1
ATOM 1163 O O . SER A 1 141 ? -18.625 -4.872 13.442 1.00 90.81 141 SER A O 1
ATOM 1165 N N . ASN A 1 142 ? -18.496 -2.635 13.614 1.00 92.50 142 ASN A N 1
ATOM 1166 C CA . ASN A 1 142 ? -17.364 -2.455 12.728 1.00 92.50 142 ASN A CA 1
ATOM 1167 C C . ASN A 1 142 ? -16.219 -1.780 13.473 1.00 92.50 142 ASN A C 1
ATOM 1169 O O . ASN A 1 142 ? -16.406 -0.717 14.065 1.00 92.50 142 ASN A O 1
ATOM 1173 N N . LEU A 1 143 ? -15.023 -2.336 13.318 1.00 92.38 143 LEU A N 1
ATOM 1174 C CA . LEU A 1 143 ? -13.774 -1.619 13.546 1.00 92.38 143 LEU A CA 1
ATOM 1175 C C . LEU A 1 143 ? -13.221 -1.176 12.194 1.00 92.38 143 LEU A C 1
ATOM 1177 O O . LEU A 1 143 ? -12.959 -2.016 11.333 1.00 92.38 143 LEU A O 1
ATOM 1181 N N . ILE A 1 144 ? -13.027 0.126 12.014 1.00 93.69 144 ILE A N 1
ATOM 1182 C CA . ILE A 1 144 ? -12.415 0.707 10.818 1.00 93.69 144 ILE A CA 1
ATOM 1183 C C . ILE A 1 144 ? -11.082 1.334 11.202 1.00 93.69 144 ILE A C 1
ATOM 1185 O O . ILE A 1 144 ? -10.996 2.127 12.139 1.00 93.69 144 ILE A O 1
ATOM 1189 N N . ILE A 1 145 ? -10.053 0.983 10.442 1.00 92.88 145 ILE A N 1
ATOM 1190 C CA . ILE A 1 145 ? -8.665 1.358 10.681 1.00 92.88 145 ILE A CA 1
ATOM 1191 C C . ILE A 1 145 ? -8.178 2.036 9.427 1.00 92.88 145 ILE A C 1
ATOM 1193 O O . ILE A 1 145 ? -7.962 1.369 8.420 1.00 92.88 145 ILE A O 1
ATOM 1197 N N . ASN A 1 146 ? -8.017 3.348 9.487 1.00 95.31 146 ASN A N 1
ATOM 1198 C CA . ASN A 1 146 ? -7.472 4.130 8.393 1.00 95.31 146 ASN A CA 1
ATOM 1199 C C . ASN A 1 146 ? -6.011 4.437 8.689 1.00 95.31 146 ASN A C 1
ATOM 1201 O O . ASN A 1 146 ? -5.681 4.904 9.773 1.00 95.31 146 ASN A O 1
ATOM 1205 N N . TYR A 1 147 ? -5.153 4.172 7.720 1.00 94.19 147 TYR A N 1
ATOM 1206 C CA . TYR A 1 147 ? -3.711 4.290 7.798 1.00 94.19 147 TYR A CA 1
ATOM 1207 C C . TYR A 1 147 ? -3.237 5.159 6.639 1.00 94.19 147 TYR A C 1
ATOM 1209 O O . TYR A 1 147 ? -3.277 4.736 5.481 1.00 94.19 147 TYR A O 1
ATOM 1217 N N . ASN A 1 148 ? -2.820 6.381 6.960 1.00 96.12 148 ASN A N 1
ATOM 1218 C CA . ASN A 1 148 ? -2.482 7.395 5.974 1.00 96.12 148 ASN A CA 1
ATOM 1219 C C . ASN A 1 148 ? -1.022 7.817 6.108 1.00 96.12 148 ASN A C 1
ATOM 1221 O O . ASN A 1 148 ? -0.537 8.089 7.209 1.00 96.12 148 ASN A O 1
ATOM 1225 N N . THR A 1 149 ? -0.325 7.915 4.980 1.00 95.31 149 THR A N 1
ATOM 1226 C CA . THR A 1 149 ? 1.055 8.401 4.938 1.00 95.31 149 THR A CA 1
ATOM 1227 C C . THR A 1 149 ? 1.452 8.889 3.553 1.00 95.31 149 THR A C 1
ATOM 1229 O O . THR A 1 149 ? 0.751 8.690 2.562 1.00 95.31 149 THR A O 1
ATOM 1232 N N . SER A 1 150 ? 2.598 9.552 3.491 1.00 93.81 150 SER A N 1
ATOM 1233 C CA . SER A 1 150 ? 3.168 10.130 2.289 1.00 93.81 150 SER A CA 1
ATOM 1234 C C . SER A 1 150 ? 4.638 9.737 2.214 1.00 93.81 150 SER A C 1
ATOM 1236 O O . SER A 1 150 ? 5.438 10.107 3.073 1.00 93.81 150 SER A O 1
ATOM 1238 N N . VAL A 1 151 ? 4.992 8.956 1.196 1.00 91.69 151 VAL A N 1
ATOM 1239 C CA . VAL A 1 151 ? 6.337 8.392 1.026 1.00 91.69 151 VAL A CA 1
ATOM 1240 C C . VAL A 1 151 ? 6.832 8.590 -0.398 1.00 91.69 151 VAL A C 1
ATOM 1242 O O . VAL A 1 151 ? 6.057 8.793 -1.328 1.00 91.69 151 VAL A O 1
ATOM 1245 N N . SER A 1 152 ? 8.144 8.523 -0.597 1.00 87.69 152 SER A N 1
ATOM 1246 C CA . SER A 1 152 ? 8.719 8.522 -1.941 1.00 87.69 152 SER A CA 1
ATOM 1247 C C . SER A 1 152 ? 8.478 7.183 -2.654 1.00 87.69 152 SER A C 1
ATOM 1249 O O . SER A 1 152 ? 8.338 6.138 -2.010 1.00 87.69 152 SER A O 1
ATOM 1251 N N . TYR A 1 153 ? 8.485 7.189 -3.992 1.00 81.75 153 TYR A N 1
ATOM 1252 C CA . TYR A 1 153 ? 8.338 5.972 -4.815 1.00 81.75 153 TYR A CA 1
ATOM 1253 C C . TYR A 1 153 ? 9.196 4.776 -4.355 1.00 81.75 153 TYR A C 1
ATOM 1255 O O . TYR A 1 153 ? 8.650 3.675 -4.273 1.00 81.75 153 TYR A O 1
ATOM 1263 N N . PRO A 1 154 ? 10.494 4.932 -4.023 1.00 82.25 154 PRO A N 1
ATOM 1264 C CA . PRO A 1 154 ? 11.333 3.801 -3.627 1.00 82.25 154 PRO A CA 1
ATOM 1265 C C . PRO A 1 154 ? 10.897 3.168 -2.300 1.00 82.25 154 PRO A C 1
ATOM 1267 O O . PRO A 1 154 ? 11.086 1.969 -2.100 1.00 82.25 154 PRO A O 1
ATOM 1270 N N . ASN A 1 155 ? 10.280 3.956 -1.416 1.00 86.88 155 ASN A N 1
ATOM 1271 C CA . ASN A 1 155 ? 9.843 3.518 -0.092 1.00 86.88 155 ASN A CA 1
ATOM 1272 C C . ASN A 1 155 ? 8.428 2.920 -0.099 1.00 86.88 155 ASN A C 1
ATOM 1274 O O . ASN A 1 155 ? 8.057 2.211 0.833 1.00 86.88 155 ASN A O 1
ATOM 1278 N N . SER A 1 156 ? 7.655 3.145 -1.163 1.00 86.00 156 SER A N 1
ATOM 1279 C CA . SER A 1 156 ? 6.258 2.714 -1.287 1.00 86.00 156 SER A CA 1
ATOM 1280 C C . SER A 1 156 ? 6.059 1.198 -1.117 1.00 86.00 156 SER A C 1
ATOM 1282 O O . SER A 1 156 ? 5.100 0.759 -0.489 1.00 86.00 156 SER A O 1
ATOM 1284 N N . LYS A 1 157 ? 6.993 0.363 -1.589 1.00 85.75 157 LYS A N 1
ATOM 1285 C CA . LYS A 1 157 ? 6.927 -1.088 -1.344 1.00 85.75 157 LYS A CA 1
ATOM 1286 C C . LYS A 1 157 ? 7.076 -1.447 0.138 1.00 85.75 157 LYS A C 1
ATOM 1288 O O . LYS A 1 157 ? 6.401 -2.357 0.613 1.00 85.75 157 LYS A O 1
ATOM 1293 N N . ASN A 1 158 ? 7.972 -0.764 0.852 1.00 89.25 158 ASN A N 1
ATOM 1294 C CA . ASN A 1 158 ? 8.156 -0.990 2.285 1.00 89.25 158 ASN A CA 1
ATOM 1295 C C . ASN A 1 158 ? 6.900 -0.571 3.057 1.00 89.25 158 ASN A C 1
ATOM 1297 O O . ASN A 1 158 ? 6.488 -1.255 3.987 1.00 89.25 158 ASN A O 1
ATOM 1301 N N . GLU A 1 159 ? 6.248 0.498 2.603 1.00 90.81 159 GLU A N 1
ATOM 1302 C CA . GLU A 1 159 ? 5.028 1.022 3.209 1.00 90.81 159 GLU A CA 1
ATOM 1303 C C . GLU A 1 159 ? 3.880 0.009 3.219 1.00 90.81 159 GLU A C 1
ATOM 1305 O O . GLU A 1 159 ? 3.222 -0.200 4.236 1.00 90.81 159 GLU A O 1
ATOM 1310 N N . PHE A 1 160 ? 3.713 -0.730 2.123 1.00 89.38 160 PHE A N 1
ATOM 1311 C CA . PHE A 1 160 ? 2.742 -1.816 2.075 1.00 89.38 160 PHE A CA 1
ATOM 1312 C C . PHE A 1 160 ? 3.008 -2.906 3.128 1.00 89.38 160 PHE A C 1
ATOM 1314 O O . PHE A 1 160 ? 2.078 -3.417 3.747 1.00 89.38 160 PHE A O 1
ATOM 1321 N N . ASN A 1 161 ? 4.277 -3.259 3.359 1.00 89.56 161 ASN A N 1
ATOM 1322 C CA . ASN A 1 161 ? 4.633 -4.255 4.371 1.00 89.56 161 ASN A CA 1
ATOM 1323 C C . ASN A 1 161 ? 4.393 -3.741 5.795 1.00 89.56 161 ASN A C 1
ATOM 1325 O O . ASN A 1 161 ? 3.953 -4.517 6.640 1.00 89.56 161 ASN A O 1
ATOM 1329 N N . LYS A 1 162 ? 4.633 -2.448 6.049 1.00 90.94 162 LYS A N 1
ATOM 1330 C CA . LYS A 1 162 ? 4.319 -1.808 7.335 1.00 90.94 162 LYS A CA 1
ATOM 1331 C C . LYS A 1 162 ? 2.829 -1.863 7.630 1.00 90.94 162 LYS A C 1
ATOM 1333 O O . LYS A 1 162 ? 2.444 -2.299 8.710 1.00 90.94 162 LYS A O 1
ATOM 1338 N N . TYR A 1 163 ? 2.002 -1.499 6.652 1.00 90.06 163 TYR A N 1
ATOM 1339 C CA . TYR A 1 163 ? 0.552 -1.613 6.769 1.00 90.06 163 TYR A CA 1
ATOM 1340 C C . TYR A 1 163 ? 0.114 -3.054 7.070 1.00 90.06 163 TYR A C 1
ATOM 1342 O O . TYR A 1 163 ? -0.689 -3.263 7.975 1.00 90.06 163 TYR A O 1
ATOM 1350 N N . ILE A 1 164 ? 0.691 -4.052 6.389 1.00 88.25 164 ILE A N 1
ATOM 1351 C CA . ILE A 1 164 ? 0.391 -5.464 6.674 1.00 88.25 164 ILE A CA 1
ATOM 1352 C C . ILE A 1 164 ? 0.756 -5.838 8.111 1.00 88.25 164 ILE A C 1
ATOM 1354 O O . ILE A 1 164 ? -0.064 -6.434 8.805 1.00 88.25 164 ILE A O 1
ATOM 1358 N N . ASN A 1 165 ? 1.939 -5.438 8.579 1.00 88.38 165 ASN A N 1
ATOM 1359 C CA . ASN A 1 165 ? 2.361 -5.689 9.954 1.00 88.38 165 ASN A CA 1
ATOM 1360 C C . ASN A 1 165 ? 1.362 -5.091 10.962 1.00 88.38 165 ASN A C 1
ATOM 1362 O O . ASN A 1 165 ? 0.934 -5.772 11.890 1.00 88.38 165 ASN A O 1
ATOM 1366 N N . PHE A 1 166 ? 0.898 -3.857 10.730 1.00 86.19 166 PHE A N 1
ATOM 1367 C CA . PHE A 1 166 ? -0.158 -3.258 11.549 1.00 86.19 166 PHE A CA 1
ATOM 1368 C C . PHE A 1 166 ? -1.447 -4.084 11.530 1.00 86.19 166 PHE A C 1
ATOM 1370 O O . PHE A 1 166 ? -2.021 -4.350 12.587 1.00 86.19 166 PHE A O 1
ATOM 1377 N N . THR A 1 167 ? -1.905 -4.515 10.352 1.00 86.00 167 THR A N 1
ATOM 1378 C CA . THR A 1 167 ? -3.129 -5.320 10.254 1.00 86.00 167 THR A CA 1
ATOM 1379 C C . THR A 1 167 ? -3.001 -6.678 10.935 1.00 86.00 167 THR A C 1
ATOM 1381 O O . THR A 1 167 ? -3.957 -7.100 11.581 1.00 86.00 167 THR A O 1
ATOM 1384 N N . ASP A 1 168 ? -1.835 -7.321 10.853 1.00 86.62 168 ASP A N 1
ATOM 1385 C CA . ASP A 1 168 ? -1.566 -8.621 11.472 1.00 86.62 168 ASP A CA 1
ATOM 1386 C C . ASP A 1 168 ? -1.558 -8.514 13.003 1.00 86.62 168 ASP A C 1
ATOM 1388 O O . ASP A 1 168 ? -2.178 -9.334 13.684 1.00 86.62 168 ASP A O 1
ATOM 1392 N N . VAL A 1 169 ? -0.941 -7.460 13.548 1.00 84.50 169 VAL A N 1
ATOM 1393 C CA . VAL A 1 169 ? -0.952 -7.164 14.990 1.00 84.50 169 VAL A CA 1
ATOM 1394 C C . VAL A 1 169 ? -2.384 -6.989 15.499 1.00 84.50 169 VAL A C 1
ATOM 1396 O O . VAL A 1 169 ? -2.778 -7.612 16.484 1.00 84.50 169 VAL A O 1
ATOM 1399 N N . ILE A 1 170 ? -3.202 -6.206 14.795 1.00 82.56 170 ILE A N 1
ATOM 1400 C CA . ILE A 1 170 ? -4.606 -5.984 15.171 1.00 82.56 170 ILE A CA 1
ATOM 1401 C C . ILE A 1 170 ? -5.413 -7.280 15.088 1.00 82.56 170 ILE A C 1
ATOM 1403 O O . ILE A 1 170 ? -6.187 -7.597 15.992 1.00 82.56 170 ILE A O 1
ATOM 1407 N N . LYS A 1 171 ? -5.234 -8.037 14.003 1.00 83.62 171 LYS A N 1
ATOM 1408 C CA . LYS A 1 171 ? -5.929 -9.307 13.793 1.00 83.62 171 LYS A CA 1
ATOM 1409 C C . LYS A 1 171 ? -5.581 -10.313 14.884 1.00 83.62 171 LYS A C 1
ATOM 1411 O O . LYS A 1 171 ? -6.469 -11.022 15.339 1.00 83.62 171 LYS A O 1
ATOM 1416 N N . SER A 1 172 ? -4.328 -10.341 15.337 1.00 83.69 172 SER A N 1
ATOM 1417 C CA . SER A 1 172 ? -3.905 -11.153 16.479 1.00 83.69 172 SER A CA 1
ATOM 1418 C C . SER A 1 172 ? -4.628 -10.738 17.764 1.00 83.69 172 SER A C 1
ATOM 1420 O O . SER A 1 172 ? -5.195 -11.588 18.450 1.00 83.69 172 SER A O 1
ATOM 1422 N N . GLU A 1 173 ? -4.669 -9.437 18.063 1.00 82.38 173 GLU A N 1
ATOM 1423 C CA . GLU A 1 173 ? -5.275 -8.895 19.291 1.00 82.38 173 GLU A CA 1
ATOM 1424 C C . GLU A 1 173 ? -6.792 -9.078 19.387 1.00 82.38 173 GLU A C 1
ATOM 1426 O O . GLU A 1 173 ? -7.339 -9.121 20.493 1.00 82.38 173 GLU A O 1
ATOM 1431 N N . LEU A 1 174 ? -7.465 -9.161 18.238 1.00 79.44 174 LEU A N 1
ATOM 1432 C CA . LEU A 1 174 ? -8.921 -9.273 18.125 1.00 79.44 174 LEU A CA 1
ATOM 1433 C C . LEU A 1 174 ? -9.376 -10.622 17.561 1.00 79.44 174 LEU A C 1
ATOM 1435 O O . LEU A 1 174 ? -10.552 -10.777 17.234 1.00 79.44 174 LEU A O 1
ATOM 1439 N N . SER A 1 175 ? -8.465 -11.587 17.432 1.00 77.00 175 SER A N 1
ATOM 1440 C CA . SER A 1 175 ? -8.709 -12.871 16.761 1.00 77.00 175 SER A CA 1
ATOM 1441 C C . SER A 1 175 ? -9.931 -13.615 17.306 1.00 77.00 175 SER A C 1
ATOM 1443 O O . SER A 1 175 ? -10.704 -14.166 16.530 1.00 77.00 175 SER A O 1
ATOM 1445 N N . GLU A 1 176 ? -10.156 -13.559 18.619 1.00 73.81 176 GLU A N 1
ATOM 1446 C CA . GLU A 1 176 ? -11.297 -14.192 19.297 1.00 73.81 176 GLU A CA 1
ATOM 1447 C C . GLU A 1 176 ? -12.646 -13.497 19.037 1.00 73.81 176 GLU A C 1
ATOM 1449 O O . GLU A 1 176 ? -13.706 -14.079 19.273 1.00 73.81 176 GLU A O 1
ATOM 1454 N N . LEU A 1 177 ? -12.627 -12.245 18.572 1.00 73.38 177 LEU A N 1
ATOM 1455 C CA . LEU A 1 177 ? -13.822 -11.426 18.363 1.00 73.38 177 LEU A CA 1
ATOM 1456 C C . LEU A 1 177 ? -14.261 -11.410 16.888 1.00 73.38 177 LEU A C 1
ATOM 1458 O O . LEU A 1 177 ? -15.455 -11.268 16.601 1.00 73.38 177 LEU A O 1
ATOM 1462 N N . ILE A 1 178 ? -13.322 -11.562 15.946 1.00 69.62 178 ILE A N 1
ATOM 1463 C CA . ILE A 1 178 ? -13.597 -11.500 14.502 1.00 69.62 178 ILE A CA 1
ATOM 1464 C C . ILE A 1 178 ? -14.479 -12.684 14.093 1.00 69.62 178 ILE A C 1
ATOM 1466 O O . ILE A 1 178 ? -14.081 -13.841 14.186 1.00 69.62 178 ILE A O 1
ATOM 1470 N N . THR A 1 179 ? -15.688 -12.387 13.618 1.00 67.12 179 THR A N 1
ATOM 1471 C CA . THR A 1 179 ? -16.751 -13.396 13.449 1.00 67.12 179 THR A CA 1
ATOM 1472 C C . THR A 1 179 ? -17.422 -13.370 12.078 1.00 67.12 179 THR A C 1
ATOM 1474 O O . THR A 1 179 ? -17.920 -14.406 11.647 1.00 67.12 179 THR A O 1
ATOM 1477 N N . SER A 1 180 ? -17.433 -12.236 11.366 1.00 66.12 180 SER A N 1
ATOM 1478 C CA . SER A 1 180 ? -18.291 -12.071 10.177 1.00 66.12 180 SER A CA 1
ATOM 1479 C C . SER A 1 180 ? -17.594 -11.552 8.914 1.00 66.12 180 SER A C 1
ATOM 1481 O O . SER A 1 180 ? -18.190 -11.593 7.8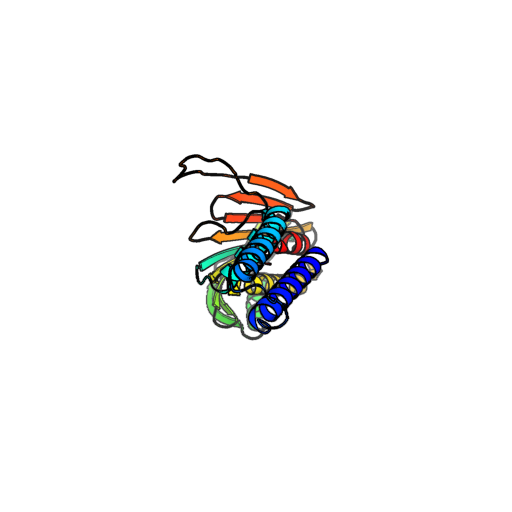37 1.00 66.12 180 SER A O 1
ATOM 1483 N N . GLY A 1 181 ? -16.319 -11.156 8.992 1.00 80.00 181 GLY A N 1
ATOM 1484 C CA . GLY A 1 181 ? -15.472 -10.940 7.815 1.00 80.00 181 GLY A CA 1
ATOM 1485 C C . GLY A 1 181 ? -14.560 -9.718 7.893 1.00 80.00 181 GLY A C 1
ATOM 1486 O O . GLY A 1 181 ? -14.662 -8.885 8.794 1.00 80.00 181 GLY A O 1
ATOM 1487 N N . GLU A 1 182 ? -13.665 -9.619 6.911 1.00 88.88 182 GLU A N 1
ATOM 1488 C CA . GLU A 1 182 ? -12.726 -8.512 6.741 1.00 88.88 182 GLU A CA 1
ATOM 1489 C C . GLU A 1 182 ? -12.871 -7.890 5.344 1.00 88.88 182 GLU A C 1
ATOM 1491 O O . GLU A 1 182 ? -13.234 -8.557 4.370 1.00 88.88 182 GLU A O 1
ATOM 1496 N N . LEU A 1 183 ? -12.635 -6.584 5.256 1.00 91.38 183 LEU A N 1
ATOM 1497 C CA . LEU A 1 183 ? -12.585 -5.839 4.005 1.00 91.38 183 LEU A CA 1
ATOM 1498 C C . LEU A 1 183 ? -11.418 -4.862 4.069 1.00 91.38 183 LEU A C 1
ATOM 1500 O O . LEU A 1 183 ? -11.370 -3.987 4.931 1.00 91.38 183 LEU A O 1
ATOM 1504 N N . HIS A 1 184 ? -10.501 -4.989 3.126 1.00 91.81 184 HIS A N 1
ATOM 1505 C CA . HIS A 1 184 ? -9.329 -4.141 3.003 1.00 91.81 184 HIS A CA 1
ATOM 1506 C C . HIS A 1 184 ? -9.459 -3.286 1.748 1.00 91.81 184 HIS A C 1
ATOM 1508 O O . HIS A 1 184 ? -9.874 -3.773 0.698 1.00 91.81 184 HIS A O 1
ATOM 1514 N N . SER A 1 185 ? -9.091 -2.016 1.848 1.00 93.56 185 SER A N 1
ATOM 1515 C CA . SER A 1 185 ? -9.052 -1.072 0.738 1.00 93.56 185 SER A CA 1
ATOM 1516 C C . SER A 1 185 ? -7.730 -0.330 0.779 1.00 93.56 185 SER A C 1
ATOM 1518 O O . SER A 1 185 ? -7.416 0.315 1.772 1.00 93.56 185 SER A O 1
ATOM 1520 N N . ILE A 1 186 ? -6.979 -0.366 -0.312 1.00 91.94 186 ILE A N 1
ATOM 1521 C CA . ILE A 1 186 ? -5.739 0.389 -0.458 1.00 91.94 186 ILE A CA 1
ATOM 1522 C C . ILE A 1 186 ? -5.894 1.362 -1.603 1.00 91.94 186 ILE A C 1
ATOM 1524 O O . ILE A 1 186 ? -6.174 0.966 -2.732 1.00 91.94 186 ILE A O 1
ATOM 1528 N N . ASP A 1 187 ? -5.688 2.629 -1.291 1.00 92.00 187 ASP A N 1
ATOM 1529 C CA . ASP A 1 187 ? -5.684 3.742 -2.218 1.00 92.00 187 ASP A CA 1
ATOM 1530 C C . ASP A 1 187 ? -4.279 4.344 -2.260 1.00 92.00 187 ASP A C 1
ATOM 1532 O O . ASP A 1 187 ? -3.739 4.795 -1.250 1.00 92.00 187 ASP A O 1
ATOM 1536 N N . ILE A 1 188 ? -3.677 4.317 -3.443 1.00 89.19 188 ILE A N 1
ATOM 1537 C CA . ILE A 1 188 ? -2.354 4.863 -3.711 1.00 89.19 188 ILE A CA 1
ATOM 1538 C C . ILE A 1 188 ? -2.530 6.009 -4.698 1.00 89.19 188 ILE A C 1
ATOM 1540 O O . ILE A 1 188 ? -2.853 5.781 -5.867 1.00 89.19 188 ILE A O 1
ATOM 1544 N N . THR A 1 189 ? -2.302 7.235 -4.233 1.00 88.56 189 THR A N 1
ATOM 1545 C CA . THR A 1 189 ? -2.421 8.460 -5.027 1.00 88.56 189 THR A CA 1
ATOM 1546 C C . THR A 1 189 ? -1.040 9.029 -5.356 1.00 88.56 189 THR A C 1
ATOM 1548 O O . THR A 1 189 ? -0.188 9.220 -4.491 1.00 88.56 189 THR A O 1
ATOM 1551 N N . PHE A 1 190 ? -0.818 9.336 -6.629 1.00 84.00 190 PHE A N 1
ATOM 1552 C CA . PHE A 1 190 ? 0.433 9.831 -7.190 1.00 84.00 190 PHE A CA 1
ATOM 1553 C C . PHE A 1 190 ? 0.342 11.343 -7.440 1.00 84.00 190 PHE A C 1
ATOM 1555 O O . PHE A 1 190 ? -0.667 11.836 -7.947 1.00 84.00 190 PHE A O 1
ATOM 1562 N N . ILE A 1 191 ? 1.404 12.092 -7.113 1.00 78.50 191 ILE A N 1
ATOM 1563 C CA . ILE A 1 191 ? 1.462 13.542 -7.398 1.00 78.50 191 ILE A CA 1
ATOM 1564 C C . ILE A 1 191 ? 1.489 13.813 -8.908 1.00 78.50 191 ILE A C 1
ATOM 1566 O O . ILE A 1 191 ? 0.870 14.757 -9.393 1.00 78.50 191 ILE A O 1
ATOM 1570 N N . LYS A 1 192 ? 2.225 12.989 -9.654 1.00 73.88 192 LYS A N 1
ATOM 1571 C CA . LYS A 1 192 ? 2.283 13.038 -11.119 1.00 73.88 192 LYS A CA 1
ATOM 1572 C C . LYS A 1 192 ? 1.451 11.895 -11.704 1.00 73.88 192 LYS A C 1
ATOM 1574 O O . LYS A 1 192 ? 0.607 11.310 -11.033 1.00 73.88 192 LYS A O 1
ATOM 1579 N N . SER A 1 193 ? 1.678 11.559 -12.966 1.00 62.03 193 SER A N 1
ATOM 1580 C CA . SER A 1 193 ? 1.058 10.395 -13.593 1.00 62.03 193 SER A CA 1
ATOM 1581 C C . SER A 1 193 ? 1.445 9.109 -12.861 1.00 62.03 193 SER A C 1
ATOM 1583 O O . SER A 1 193 ? 2.611 8.920 -12.503 1.00 62.03 193 SER A O 1
ATOM 1585 N N . ASN A 1 194 ? 0.480 8.210 -12.672 1.00 61.84 194 ASN A N 1
ATOM 1586 C CA . ASN A 1 194 ? 0.777 6.873 -12.178 1.00 61.84 194 ASN A CA 1
ATOM 1587 C C . ASN A 1 194 ? 1.702 6.158 -13.179 1.00 61.84 194 ASN A C 1
ATOM 1589 O O . ASN A 1 194 ? 1.411 6.183 -14.380 1.00 61.84 194 ASN A O 1
ATOM 1593 N N . PRO A 1 195 ? 2.809 5.527 -12.749 1.00 55.34 195 PRO A N 1
ATOM 1594 C CA . PRO A 1 195 ? 3.793 5.053 -13.706 1.00 55.34 195 PRO A CA 1
ATOM 1595 C C . PRO A 1 195 ? 3.303 3.951 -14.636 1.00 55.34 195 PRO A C 1
ATOM 1597 O O . PRO A 1 195 ? 3.862 3.851 -15.728 1.00 55.34 195 PRO A O 1
ATOM 1600 N N . PHE A 1 196 ? 2.348 3.098 -14.236 1.00 57.94 196 PHE A N 1
ATOM 1601 C CA . PHE A 1 196 ? 1.911 2.010 -15.113 1.00 57.94 196 PHE A CA 1
ATOM 1602 C C . PHE A 1 196 ? 0.727 1.193 -14.591 1.00 57.94 196 PHE A C 1
ATOM 1604 O O . PHE A 1 196 ? 0.737 0.745 -13.447 1.00 57.94 196 PHE A O 1
ATOM 1611 N N . TYR A 1 197 ? -0.202 0.865 -15.492 1.00 57.81 197 TYR A N 1
ATOM 1612 C CA . TYR A 1 197 ? -1.434 0.129 -15.196 1.00 57.81 197 TYR A CA 1
ATOM 1613 C C . TYR A 1 197 ? -1.573 -1.207 -15.928 1.00 57.81 197 TYR A C 1
ATOM 1615 O O . TYR A 1 197 ? -2.694 -1.660 -16.120 1.00 57.81 197 TYR A O 1
ATOM 1623 N N . LYS A 1 198 ? -0.488 -1.829 -16.419 1.00 53.47 198 LYS A N 1
ATOM 1624 C CA . LYS A 1 198 ? -0.548 -2.989 -17.349 1.00 53.47 198 LYS A CA 1
ATOM 1625 C C . LYS A 1 198 ? -1.144 -2.634 -18.726 1.00 53.47 198 LYS A C 1
ATOM 1627 O O . LYS A 1 198 ? -0.788 -3.271 -19.711 1.00 53.47 198 LYS A O 1
ATOM 1632 N N . PHE A 1 199 ? -1.950 -1.577 -18.803 1.00 54.78 199 PHE A N 1
ATOM 1633 C CA . PHE A 1 199 ? -2.531 -0.989 -20.000 1.00 54.78 199 PHE A CA 1
ATOM 1634 C C . PHE A 1 199 ? -1.740 0.244 -20.449 1.00 54.78 199 PHE A C 1
ATOM 1636 O O . PHE A 1 199 ? -1.469 1.153 -19.662 1.00 54.78 199 PHE A O 1
ATOM 1643 N N . ILE A 1 200 ? -1.381 0.265 -21.731 1.00 56.75 200 ILE A N 1
ATOM 1644 C CA . ILE A 1 200 ? -0.877 1.444 -22.434 1.00 56.75 200 ILE A CA 1
ATOM 1645 C C . ILE A 1 200 ? -2.011 1.889 -23.352 1.00 56.75 200 ILE A C 1
ATOM 1647 O O . ILE A 1 200 ? -2.398 1.138 -24.246 1.00 56.75 200 ILE A O 1
ATOM 1651 N N . VAL A 1 201 ? -2.560 3.082 -23.127 1.00 55.66 201 VAL A N 1
ATOM 1652 C CA . VAL A 1 201 ? -3.514 3.676 -24.069 1.00 55.66 201 VAL A CA 1
ATOM 1653 C C . VAL A 1 201 ? -2.696 4.264 -25.215 1.00 55.66 201 VAL A C 1
ATOM 1655 O O . VAL A 1 201 ? -2.028 5.281 -25.044 1.00 55.66 201 VAL A O 1
ATOM 1658 N N . ASN A 1 202 ? -2.671 3.566 -26.350 1.00 47.88 202 ASN A N 1
ATOM 1659 C CA . ASN A 1 202 ? -1.980 4.017 -27.556 1.00 47.88 202 ASN A CA 1
ATOM 1660 C C . ASN A 1 202 ? -2.932 4.886 -28.394 1.00 47.88 202 ASN A C 1
ATOM 1662 O O . ASN A 1 202 ? -4.118 4.581 -28.461 1.00 47.88 202 ASN A O 1
ATOM 1666 N N . HIS A 1 203 ? -2.402 5.927 -29.043 1.00 52.81 203 HIS A N 1
ATOM 1667 C CA . HIS A 1 203 ? -3.148 6.886 -29.877 1.00 52.81 203 HIS A CA 1
ATOM 1668 C C . HIS A 1 203 ? -4.211 7.717 -29.148 1.00 52.81 203 HIS A C 1
ATOM 1670 O O . HIS A 1 203 ? -5.399 7.632 -29.446 1.00 52.81 203 HIS A O 1
ATOM 1676 N N . ILE A 1 204 ? -3.771 8.605 -28.255 1.00 58.00 204 ILE A N 1
ATOM 1677 C CA . ILE A 1 204 ? -4.533 9.831 -28.014 1.00 58.00 204 ILE A CA 1
ATOM 1678 C C . ILE A 1 204 ? -3.720 10.978 -28.604 1.00 58.00 204 ILE A C 1
ATOM 1680 O O . ILE A 1 204 ? -2.768 11.449 -27.979 1.00 58.00 204 ILE A O 1
ATOM 1684 N N . ASP A 1 205 ? -4.049 11.361 -29.839 1.00 49.03 205 ASP A N 1
ATOM 1685 C CA . ASP A 1 205 ? -3.500 12.571 -30.448 1.00 49.03 205 ASP A CA 1
ATOM 1686 C C . ASP A 1 205 ? -3.830 13.754 -29.523 1.00 49.03 205 ASP A C 1
ATOM 1688 O O . ASP A 1 205 ? -4.983 14.026 -29.196 1.00 49.03 205 ASP A O 1
ATOM 1692 N N . GLU A 1 206 ? -2.781 14.394 -29.012 1.00 55.66 206 GLU A N 1
ATOM 1693 C CA . GLU A 1 206 ? -2.822 15.674 -28.295 1.00 55.66 206 GLU A CA 1
ATOM 1694 C C . GLU A 1 206 ? -3.641 15.791 -26.994 1.00 55.66 206 GLU A C 1
ATOM 1696 O O . GLU A 1 206 ? -3.962 16.903 -26.563 1.00 55.66 206 GLU A O 1
ATOM 1701 N N . SER A 1 207 ? -3.926 14.721 -26.250 1.00 52.00 207 SER A N 1
ATOM 1702 C CA . SER A 1 207 ? -4.649 14.910 -24.984 1.00 52.00 207 SER A CA 1
ATOM 1703 C C . SER A 1 207 ? -3.731 15.337 -23.833 1.00 52.00 207 SER A C 1
ATOM 1705 O O . SER A 1 207 ? -3.374 14.536 -22.965 1.00 52.00 207 SER A O 1
ATOM 1707 N N . LYS A 1 208 ? -3.442 16.637 -23.725 1.00 55.34 208 LYS A N 1
ATOM 1708 C CA . LYS A 1 208 ? -2.925 17.227 -22.473 1.00 55.34 208 LYS A CA 1
ATOM 1709 C C . LYS A 1 208 ? -3.853 16.971 -21.264 1.00 55.34 208 LYS A C 1
ATOM 1711 O O . LYS A 1 208 ? -3.417 17.160 -20.138 1.00 55.34 208 LYS A O 1
ATOM 1716 N N . ASN A 1 209 ? -5.088 16.492 -21.486 1.00 62.50 209 ASN A N 1
ATOM 1717 C CA . ASN A 1 209 ? -6.131 16.299 -20.471 1.00 62.50 209 ASN A CA 1
ATOM 1718 C C . ASN A 1 209 ? -6.931 14.979 -20.591 1.00 62.50 209 ASN A C 1
ATOM 1720 O O . ASN A 1 209 ? -8.101 14.951 -20.209 1.00 62.50 209 ASN A O 1
ATOM 1724 N N . ALA A 1 210 ? -6.371 13.883 -21.122 1.00 66.31 210 ALA A N 1
ATOM 1725 C CA . ALA A 1 210 ? -7.111 12.612 -21.132 1.00 66.31 210 ALA A CA 1
ATOM 1726 C C . ALA A 1 210 ? -7.349 12.128 -19.702 1.00 66.31 210 ALA A C 1
ATOM 1728 O O . ALA A 1 210 ? -6.397 11.818 -18.991 1.00 66.31 210 ALA A O 1
ATOM 1729 N N . LYS A 1 211 ? -8.615 12.054 -19.287 1.00 74.00 211 LYS A N 1
ATOM 1730 C CA . LYS A 1 211 ? -9.034 11.406 -18.043 1.00 74.00 211 LYS A CA 1
ATOM 1731 C C . LYS A 1 211 ? -9.471 9.988 -18.368 1.00 74.00 211 LYS A C 1
ATOM 1733 O O . LYS A 1 211 ? -10.242 9.793 -19.302 1.00 74.00 211 LYS A O 1
ATOM 1738 N N . PHE A 1 212 ? -9.009 9.018 -17.595 1.00 77.75 212 PHE A N 1
ATOM 1739 C CA . PHE A 1 212 ? -9.501 7.653 -17.686 1.00 77.75 212 PHE A CA 1
ATOM 1740 C C . PHE A 1 212 ? -9.842 7.119 -16.306 1.00 77.75 212 PHE A C 1
ATOM 1742 O O . PHE A 1 212 ? -9.238 7.488 -15.298 1.00 77.75 212 PHE A O 1
ATOM 1749 N N . HIS A 1 213 ? -10.830 6.236 -16.298 1.00 85.81 213 HIS A N 1
ATOM 1750 C CA . HIS A 1 213 ? -11.205 5.422 -15.161 1.00 85.81 213 HIS A CA 1
ATOM 1751 C C . HIS A 1 213 ? -11.416 4.010 -15.693 1.00 85.81 213 HIS A C 1
ATOM 1753 O O . HIS A 1 213 ? -12.258 3.784 -16.558 1.00 85.81 213 HIS A O 1
ATOM 1759 N N . LEU A 1 214 ? -10.582 3.084 -15.236 1.00 84.31 214 LEU A N 1
ATOM 1760 C CA . LEU A 1 214 ? -10.714 1.663 -15.513 1.00 84.31 214 LEU A CA 1
ATOM 1761 C C . LEU A 1 214 ? -11.205 0.988 -14.244 1.00 84.31 214 LEU A C 1
ATOM 1763 O O . LEU A 1 214 ? -10.594 1.148 -13.189 1.00 84.31 214 LEU A O 1
ATOM 1767 N N . GLN A 1 215 ? -12.283 0.225 -14.372 1.00 89.75 215 GLN A N 1
ATOM 1768 C CA . GLN A 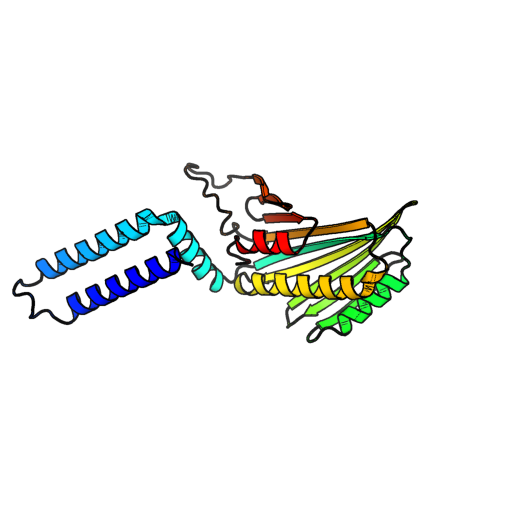1 215 ? -12.844 -0.568 -13.292 1.00 89.75 215 GLN A CA 1
ATOM 1769 C C . GLN A 1 215 ? -12.951 -2.016 -13.755 1.00 89.75 215 GLN A C 1
ATOM 1771 O O . GLN A 1 215 ? -13.558 -2.301 -14.789 1.00 89.75 215 GLN A O 1
ATOM 1776 N N . PHE A 1 216 ? -12.335 -2.930 -13.017 1.00 87.25 216 PHE A N 1
ATOM 1777 C CA . PHE A 1 216 ? -12.394 -4.357 -13.318 1.00 87.25 216 PHE A CA 1
ATOM 1778 C C . PHE A 1 216 ? -12.188 -5.198 -12.061 1.00 87.25 216 PHE A C 1
ATOM 1780 O O . PHE A 1 216 ? -11.744 -4.705 -11.024 1.00 87.25 216 PHE A O 1
ATOM 1787 N N . LYS A 1 217 ? -12.504 -6.490 -12.174 1.00 89.06 217 LYS A N 1
ATOM 1788 C CA . LYS A 1 217 ? -12.218 -7.487 -11.145 1.00 89.06 217 LYS A CA 1
ATOM 1789 C C . LYS A 1 217 ? -11.068 -8.383 -11.588 1.00 89.06 217 LYS A C 1
ATOM 1791 O O . LYS A 1 217 ? -11.054 -8.839 -12.730 1.00 89.06 217 LYS A O 1
ATOM 1796 N N . GLU A 1 218 ? -10.122 -8.641 -10.694 1.00 83.69 218 GLU A N 1
ATOM 1797 C CA . GLU A 1 218 ? -9.054 -9.633 -10.885 1.00 83.69 218 GLU A CA 1
ATOM 1798 C C . GLU A 1 218 ? -8.966 -10.491 -9.618 1.00 83.69 218 GLU A C 1
ATOM 1800 O O . GLU A 1 218 ? -8.693 -9.979 -8.528 1.00 83.69 218 GLU A O 1
ATOM 1805 N N . ASP A 1 219 ? -9.222 -11.794 -9.758 1.00 85.50 219 ASP A N 1
ATOM 1806 C CA . ASP A 1 219 ? -9.442 -12.717 -8.638 1.00 85.50 219 ASP A CA 1
ATOM 1807 C C . ASP A 1 219 ? -10.568 -12.209 -7.699 1.00 85.50 219 ASP A C 1
ATOM 1809 O O . ASP A 1 219 ? -11.685 -11.952 -8.149 1.00 85.50 219 ASP A O 1
ATOM 1813 N N . GLU A 1 220 ? -10.281 -12.035 -6.404 1.00 85.69 220 GLU A N 1
ATOM 1814 C CA . GLU A 1 220 ? -11.196 -11.484 -5.390 1.00 85.69 220 GLU A CA 1
ATOM 1815 C C . GLU A 1 220 ? -10.986 -9.977 -5.138 1.00 85.69 220 GLU A C 1
ATOM 1817 O O . GLU A 1 220 ? -11.326 -9.464 -4.066 1.00 85.69 220 GLU A O 1
ATOM 1822 N N . ASN A 1 221 ? -10.365 -9.262 -6.080 1.00 86.94 221 ASN A N 1
ATOM 1823 C CA . ASN A 1 221 ? -10.107 -7.830 -5.952 1.00 86.94 221 ASN A CA 1
ATOM 1824 C C . ASN A 1 221 ? -11.014 -7.023 -6.874 1.00 86.94 221 ASN A C 1
ATOM 1826 O O . ASN A 1 221 ? -11.070 -7.283 -8.076 1.00 86.94 221 ASN A O 1
ATOM 1830 N N . ASP A 1 222 ? -11.625 -5.984 -6.318 1.00 92.44 222 ASP A N 1
ATOM 1831 C CA . ASP A 1 222 ? -12.201 -4.880 -7.075 1.00 92.44 222 ASP A CA 1
ATOM 1832 C C . ASP A 1 222 ? -11.111 -3.818 -7.279 1.00 92.44 222 ASP A C 1
ATOM 1834 O O . ASP A 1 222 ? -10.517 -3.328 -6.311 1.00 92.44 222 ASP A O 1
ATOM 1838 N N . ILE A 1 223 ? -10.807 -3.501 -8.539 1.00 89.06 223 ILE A N 1
ATOM 1839 C CA . ILE A 1 223 ? -9.703 -2.615 -8.920 1.00 89.06 223 ILE A CA 1
ATOM 1840 C C . ILE A 1 223 ? -10.264 -1.412 -9.671 1.00 89.06 223 ILE A C 1
ATOM 1842 O O . ILE A 1 223 ? -10.869 -1.557 -10.733 1.00 89.06 223 ILE A O 1
ATOM 1846 N N . ASP A 1 224 ? -9.991 -0.224 -9.138 1.00 89.06 224 ASP A N 1
ATOM 1847 C CA . ASP A 1 224 ? -10.267 1.063 -9.763 1.00 89.06 224 ASP A CA 1
ATOM 1848 C C . ASP A 1 224 ? -8.957 1.795 -10.050 1.00 89.06 224 ASP A C 1
ATOM 1850 O O . ASP A 1 224 ? -8.101 1.992 -9.184 1.00 89.06 224 ASP A O 1
ATOM 1854 N N . ILE A 1 225 ? -8.801 2.224 -11.290 1.00 85.56 225 ILE A N 1
ATOM 1855 C CA . ILE A 1 225 ? -7.591 2.844 -11.808 1.00 85.56 225 ILE A CA 1
ATOM 1856 C C . ILE A 1 225 ? -7.971 4.170 -12.459 1.00 85.56 225 ILE A C 1
ATOM 1858 O O . ILE A 1 225 ? -8.748 4.195 -13.409 1.00 85.56 225 ILE A O 1
ATOM 1862 N N . TYR A 1 226 ? -7.397 5.265 -11.970 1.00 85.31 226 TYR A N 1
ATOM 1863 C CA . TYR A 1 226 ? -7.590 6.621 -12.494 1.00 85.31 226 TYR A CA 1
ATOM 1864 C C . TYR A 1 226 ? -6.288 7.148 -13.108 1.00 85.31 226 TYR A C 1
ATOM 1866 O O . TYR A 1 226 ? -5.295 6.441 -13.178 1.00 85.31 226 TYR A O 1
ATOM 1874 N N . ASN A 1 227 ? -6.196 8.416 -13.490 1.00 79.38 227 ASN A N 1
ATOM 1875 C CA . ASN A 1 227 ? -4.946 8.986 -14.016 1.00 79.38 227 ASN A CA 1
ATOM 1876 C C . ASN A 1 227 ? -3.738 8.876 -13.068 1.00 79.38 227 ASN A C 1
ATOM 1878 O O . ASN A 1 227 ? -2.608 8.615 -13.488 1.00 79.38 227 ASN A O 1
ATOM 1882 N N . ASN A 1 228 ? -3.976 9.113 -11.784 1.00 82.50 228 ASN A N 1
ATOM 1883 C CA . ASN A 1 228 ? -2.948 9.252 -10.761 1.00 82.50 228 ASN A CA 1
ATOM 1884 C C . ASN A 1 228 ? -3.330 8.509 -9.480 1.00 82.50 228 ASN A C 1
ATOM 1886 O O . ASN A 1 228 ? -2.882 8.877 -8.402 1.00 82.50 228 ASN A O 1
ATOM 1890 N N . LYS A 1 229 ? -4.176 7.484 -9.577 1.00 86.50 229 LYS A N 1
ATOM 1891 C CA . LYS A 1 229 ? -4.678 6.771 -8.410 1.00 86.50 229 LYS A CA 1
ATOM 1892 C C . LYS A 1 229 ? -4.982 5.319 -8.740 1.00 86.50 229 LYS A C 1
ATOM 1894 O O . LYS A 1 229 ? -5.626 5.046 -9.751 1.00 86.50 229 LYS A O 1
ATOM 1899 N N . ILE A 1 230 ? -4.544 4.412 -7.875 1.00 88.19 230 ILE A N 1
ATOM 1900 C CA . ILE A 1 230 ? -5.005 3.018 -7.842 1.00 88.19 230 ILE A CA 1
ATOM 1901 C C . ILE A 1 230 ? -5.795 2.847 -6.562 1.00 88.19 230 ILE A C 1
ATOM 1903 O O . ILE A 1 230 ? -5.300 3.202 -5.497 1.00 88.19 230 ILE A O 1
ATOM 1907 N N . LYS A 1 231 ? -6.973 2.248 -6.656 1.00 91.44 231 LYS A N 1
ATOM 1908 C CA . LYS A 1 231 ? -7.703 1.729 -5.513 1.00 91.44 231 LYS A CA 1
ATOM 1909 C C . LYS A 1 231 ? -7.925 0.234 -5.712 1.00 91.44 231 LYS A C 1
ATOM 1911 O O . LYS A 1 231 ? -8.449 -0.183 -6.739 1.00 91.44 231 LYS A O 1
ATOM 1916 N N . VAL A 1 232 ? -7.515 -0.563 -4.734 1.00 91.50 232 VAL A N 1
ATOM 1917 C CA . VAL A 1 232 ? -7.748 -2.011 -4.701 1.00 91.50 232 VAL A CA 1
ATOM 1918 C C . VAL A 1 232 ? -8.539 -2.328 -3.449 1.00 91.50 232 VAL A C 1
ATOM 1920 O O . VAL A 1 232 ? -8.129 -1.947 -2.356 1.00 91.50 232 VAL A O 1
ATOM 1923 N N . THR A 1 233 ? -9.661 -3.019 -3.602 1.00 93.62 233 THR A N 1
ATOM 1924 C CA . THR A 1 233 ? -10.489 -3.476 -2.484 1.00 93.62 233 THR A CA 1
ATOM 1925 C C . THR A 1 233 ? -10.616 -4.992 -2.532 1.00 93.62 233 THR A C 1
ATOM 1927 O O . THR A 1 233 ? -10.859 -5.554 -3.595 1.00 93.62 233 THR A O 1
ATOM 1930 N N . SER A 1 234 ? -10.439 -5.671 -1.401 1.00 93.31 234 SER A N 1
ATOM 1931 C CA . SER A 1 234 ? -10.586 -7.126 -1.317 1.00 93.31 234 SER A CA 1
ATOM 1932 C C . SER A 1 234 ? -10.917 -7.584 0.097 1.00 93.31 234 SER A C 1
ATOM 1934 O O . SER A 1 234 ? -10.613 -6.905 1.076 1.00 93.31 234 SER A O 1
ATOM 1936 N N . LYS A 1 235 ? -11.490 -8.782 0.201 1.00 90.81 235 LYS A N 1
ATOM 1937 C CA . LYS A 1 235 ? -11.667 -9.495 1.470 1.00 90.81 235 LYS A CA 1
ATOM 1938 C C . LYS A 1 235 ? -10.385 -10.162 1.972 1.00 90.81 235 LYS A C 1
ATOM 1940 O O . LYS A 1 235 ? -10.389 -10.702 3.064 1.00 90.81 235 LYS A O 1
ATOM 1945 N N . SER A 1 236 ? -9.297 -10.151 1.195 1.00 86.81 236 SER A N 1
ATOM 1946 C CA . SER A 1 236 ? -8.007 -10.690 1.630 1.00 86.81 236 SER A CA 1
ATOM 1947 C C . SER A 1 236 ? -6.862 -9.745 1.305 1.00 86.81 236 SER A C 1
ATOM 1949 O O . SER A 1 236 ? -6.623 -9.388 0.147 1.00 86.81 236 SER A O 1
ATOM 1951 N N . ILE A 1 2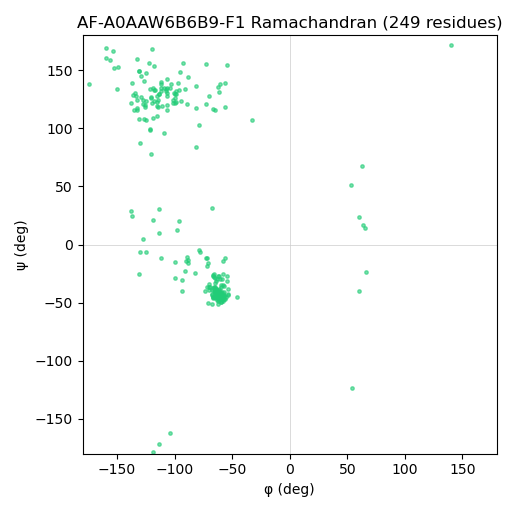37 ? -6.061 -9.429 2.320 1.00 85.94 237 ILE A N 1
ATOM 1952 C CA . ILE A 1 237 ? -4.839 -8.641 2.148 1.00 85.94 237 ILE A CA 1
ATOM 1953 C C . ILE A 1 237 ? -3.808 -9.330 1.233 1.00 85.94 237 ILE A C 1
ATOM 1955 O O . ILE A 1 237 ? -3.036 -8.661 0.543 1.00 85.94 237 ILE A O 1
ATOM 1959 N N . GLN A 1 238 ? -3.814 -10.668 1.159 1.00 85.25 238 GLN A N 1
ATOM 1960 C CA . GLN A 1 238 ? -2.905 -11.422 0.284 1.00 85.25 238 GLN A CA 1
ATOM 1961 C C . GLN A 1 238 ? -3.264 -11.251 -1.197 1.00 85.25 238 GLN A C 1
ATOM 1963 O O . GLN A 1 238 ? -2.370 -11.140 -2.041 1.00 85.25 238 GLN A O 1
ATOM 1968 N N . TYR A 1 239 ? -4.556 -11.169 -1.522 1.00 86.81 239 TYR A N 1
ATOM 1969 C CA . TYR A 1 239 ? -4.996 -10.874 -2.885 1.00 86.81 239 TYR A CA 1
ATOM 1970 C C . TYR A 1 239 ? -4.634 -9.443 -3.291 1.00 86.81 239 TYR A C 1
ATOM 1972 O O . TYR A 1 239 ? -4.113 -9.248 -4.394 1.00 86.81 239 TYR A O 1
ATOM 1980 N N . ILE A 1 240 ? -4.753 -8.479 -2.369 1.00 87.12 240 ILE A N 1
ATOM 1981 C CA . ILE A 1 240 ? -4.263 -7.112 -2.593 1.00 87.12 240 ILE A CA 1
ATOM 1982 C C . ILE A 1 240 ? -2.753 -7.116 -2.847 1.00 87.12 240 ILE A C 1
ATOM 1984 O O . ILE A 1 240 ? -2.303 -6.504 -3.812 1.00 87.12 240 ILE A O 1
ATOM 1988 N N . ARG A 1 241 ? -1.958 -7.852 -2.054 1.00 85.62 241 ARG A N 1
ATOM 1989 C CA . ARG A 1 241 ? -0.501 -7.992 -2.259 1.00 85.62 241 ARG A CA 1
ATOM 1990 C C . ARG A 1 241 ? -0.164 -8.506 -3.657 1.00 85.62 241 ARG A C 1
ATOM 1992 O O . ARG A 1 241 ? 0.740 -7.972 -4.299 1.00 85.62 241 ARG A O 1
ATOM 1999 N N . LYS A 1 242 ? -0.876 -9.529 -4.135 1.00 82.62 242 LYS A N 1
ATOM 2000 C CA . LYS A 1 242 ? -0.668 -10.114 -5.469 1.00 82.62 242 LYS A CA 1
ATOM 2001 C C . LYS A 1 242 ? -0.944 -9.095 -6.576 1.00 82.62 242 LYS A C 1
ATOM 2003 O O . LYS A 1 242 ? -0.145 -8.976 -7.504 1.00 82.62 242 LYS A O 1
ATOM 2008 N N . VAL A 1 243 ? -2.041 -8.347 -6.455 1.00 80.75 243 VAL A N 1
ATOM 2009 C CA . VAL A 1 243 ? -2.424 -7.302 -7.411 1.00 80.75 243 VAL A CA 1
ATOM 2010 C C . VAL A 1 243 ? -1.436 -6.140 -7.362 1.00 80.75 243 VAL A C 1
ATOM 2012 O O . VAL A 1 243 ? -0.869 -5.784 -8.394 1.00 80.75 243 VAL A O 1
ATOM 2015 N N . LEU A 1 244 ? -1.145 -5.605 -6.174 1.00 80.50 244 LEU A N 1
ATOM 2016 C CA . LEU A 1 244 ? -0.198 -4.507 -5.980 1.00 80.50 244 LEU A CA 1
ATOM 2017 C C . LEU A 1 244 ? 1.216 -4.863 -6.458 1.00 80.50 244 LEU A C 1
ATOM 2019 O O . LEU A 1 244 ? 1.869 -4.031 -7.077 1.00 80.50 244 LEU A O 1
ATOM 2023 N N . GLY A 1 245 ? 1.661 -6.114 -6.315 1.00 74.00 245 GLY A N 1
ATOM 2024 C CA . GLY A 1 245 ? 2.945 -6.582 -6.855 1.00 74.00 245 GLY A CA 1
ATOM 2025 C C . GLY A 1 245 ? 3.106 -6.424 -8.377 1.00 74.00 245 GLY A C 1
ATOM 2026 O O . GLY A 1 245 ? 4.225 -6.501 -8.892 1.00 74.00 245 GLY A O 1
ATOM 2027 N N . ASN A 1 246 ? 2.023 -6.164 -9.114 1.00 70.06 246 ASN A N 1
ATOM 2028 C CA . ASN A 1 246 ? 2.071 -5.886 -10.548 1.00 70.06 246 ASN A CA 1
ATOM 2029 C C . ASN A 1 246 ? 2.275 -4.399 -10.887 1.00 70.06 246 ASN A C 1
ATOM 2031 O O . ASN A 1 246 ? 2.625 -4.092 -12.030 1.00 70.06 246 ASN A O 1
ATOM 2035 N N . TYR A 1 247 ? 2.126 -3.482 -9.927 1.00 71.31 247 TYR A N 1
ATOM 2036 C CA . TYR A 1 247 ? 2.292 -2.045 -10.154 1.00 71.31 247 TYR A CA 1
ATOM 2037 C C . TYR A 1 247 ? 3.695 -1.591 -9.753 1.00 71.31 247 TYR A C 1
ATOM 2039 O O . TYR A 1 247 ? 4.246 -1.990 -8.734 1.00 71.31 247 TYR A O 1
ATOM 2047 N N . ILE A 1 248 ? 4.290 -0.721 -10.567 1.00 62.06 248 ILE A N 1
ATOM 2048 C CA . ILE A 1 248 ? 5.723 -0.372 -10.516 1.00 62.06 248 ILE A CA 1
ATOM 2049 C C . ILE A 1 248 ? 6.188 0.189 -9.164 1.00 62.06 248 ILE A C 1
ATOM 2051 O O . ILE A 1 248 ? 7.362 0.099 -8.817 1.00 62.06 248 ILE A O 1
ATOM 2055 N N . VAL A 1 249 ? 5.268 0.781 -8.416 1.00 60.06 249 VAL A N 1
ATOM 2056 C CA . VAL A 1 249 ? 5.529 1.538 -7.183 1.00 60.06 249 VAL A CA 1
ATOM 2057 C C . VAL A 1 249 ? 5.488 0.647 -5.942 1.00 60.06 249 VAL A C 1
ATOM 2059 O O . VAL A 1 249 ? 5.925 1.025 -4.862 1.00 60.06 249 VAL A O 1
ATOM 2062 N N . VAL A 1 250 ? 4.956 -0.556 -6.107 1.00 60.25 250 VAL A N 1
ATOM 2063 C CA . VAL A 1 250 ? 4.727 -1.552 -5.057 1.00 60.25 250 VAL A CA 1
ATOM 2064 C C . VAL A 1 250 ? 5.381 -2.897 -5.393 1.00 60.25 250 VAL A C 1
ATOM 2066 O O . VAL A 1 250 ? 5.436 -3.780 -4.539 1.00 60.25 250 VAL A O 1
ATOM 2069 N N . SER A 1 251 ? 5.931 -3.044 -6.608 1.00 53.31 251 SER A N 1
ATOM 2070 C CA . SER A 1 251 ? 6.632 -4.239 -7.102 1.00 53.31 251 SER A CA 1
ATOM 2071 C C . SER A 1 251 ? 8.127 -4.244 -6.810 1.00 53.31 251 SER A C 1
ATOM 2073 O O . SER A 1 251 ? 8.788 -3.269 -7.225 1.00 53.31 251 SER A O 1
#

Secondary structure (DSSP, 8-state):
-HHHHHHHHHHHHHHHHHHHHHH-SSS--STTHHHHHHHHHHHHHHHHHHHHTHHHHHHHHHHHHHHH---EEEEEEEEEEEESSPPPHHHHHHHHHHHTTSTTEEEEEEEE-SSEEEEEEEETTEEEEEEEEEEE-SS-EEEEEEEEEEEEGGGHHHHHHHHHHHHHHHHHHTTTT--SEEEEEEEEEESS--S-BSB-----TT-TT----EEEEETTEEEEE-SSEEEEEES-HHHHHHHHTTSTTT-

Sequence (251 aa):
MKKIMKLVFISVIFLAALVITIVDPELSNFKNINIAITFIGLITAYIQILYKESLFVFLLWRKFCSKFNRDTVVWNSSSKYIFSKELEFKHLDKISRTFQTIPNVVVSSERNTSNSIELQLTYENVLHTVNLSLINYDEYSNLIINYNTSVSYPNSKNEFNKYINFTDVIKSELSELITSGELHSIDITFIKSNPFYKFIVNHIDESKNAKFHLQFKEDENDIDIYNNKIKVTSKSIQYIRKVLGNYIVVS

Organism: NCBI:txid1379

Nearest PDB structures (foldseek):
  7aex-assembly1_A-2  TM=5.803E-01  e=2.547E-02  Escherichia coli K-12
  3pu2-assembly5_E  TM=6.346E-01  e=8.864E-02  Cereibacter sphaeroides 2.4.1
  6y2r-assembly1_A  TM=4.958E-01  e=1.059E-01  Escherichia coli K-12
  6y2q-assembly1_B  TM=3.133E-01  e=1.249E-02  Escherichia coli K-12
  6y2r-assembly1_B  TM=3.037E-01  e=3.427E-02  Escherichia coli K-12

Solvent-accessible surface area (backbone atoms only — not comparable to full-atom values): 13736 Å² total; per-residue (Å²): 109,72,67,57,53,52,50,53,51,52,52,50,52,50,52,50,52,49,49,52,64,68,76,47,66,78,87,49,95,50,84,66,60,58,53,52,52,49,49,52,48,53,50,50,53,50,51,53,55,48,56,78,42,37,71,59,50,50,50,52,50,50,44,54,51,37,60,72,37,74,57,53,33,38,39,44,33,34,43,35,41,30,20,67,50,81,75,58,60,69,58,55,55,50,51,57,55,51,52,59,69,41,85,65,36,45,76,78,45,79,48,77,58,89,49,34,42,39,35,35,33,30,54,78,90,38,64,34,42,38,38,40,35,59,48,73,52,99,74,32,15,34,43,38,38,38,41,36,37,71,40,35,35,60,48,38,40,57,50,55,53,52,52,49,52,54,51,51,53,50,47,63,79,40,50,92,57,62,68,72,50,52,42,35,37,41,34,44,38,38,81,55,74,50,92,57,73,96,66,80,88,77,87,69,85,83,56,94,74,73,79,55,77,49,76,52,74,60,91,78,29,47,37,40,37,44,61,28,35,43,36,42,34,22,65,41,71,67,60,49,50,61,56,42,46,75,27,60,53,46,82